Protein AF-A0A7W1I246-F1 (afdb_monomer_lite)

Radius of gyration: 23.59 Å; chains: 1; bounding box: 54×62×62 Å

Sequence (370 aa):
MVATDRELGAVREARFYAFRPAKPLACRLEEVHYVAPGDDARKDEVYAALLGRLSREMGKPQSSDPERPHGRGSGWAQVRGWNRGTSFLWLYRTTEAVEVFARHFLLEYGGGESFELPPSFLSFGHASNTWDAANLLWPYFPEASDLMLDRQAIPDQDAVLRAAITLFQSARRFSTMEMRGAVAIGLQVLLAKLWIEGETAPLLRPEYAALRRFDVKCESDGHGGGWECGTGLLDRFLGEYPHSRWSHRRYLESLGQECEGVGYTEVIEKGIPWLRRHRGSELEPFVTAAIAQAYETWWSLSLAPADEEFVTAAEHAAGAGRARELAIDWYHRLQQQYPESIEATLSGPRANQLQIGIDTAQRRYDCVIP

pLDDT: mean 78.59, std 16.42, range [33.34, 98.5]

Foldseek 3Di:
DWDWDADPQKIKTWDFPDLDDPDPDDDTFIWIKIWR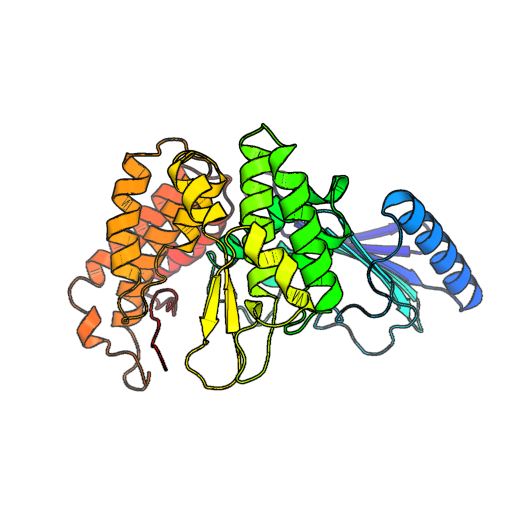FDDPVVQVVVLVVVQVVCCVVQNAFPDQDPDDLPPDDPFWDRWGWGDDQQKIWIWTDGNTTTMITIGGVVCSQVPDPPPPNPLDPLVCLLVVLLRLLLNVCCVPQVLLSVLLVDPDLAPDLLSLLVSLLVLLVCLVVDDDLSNNLSSQSSNQSSQQNRWDWDDDDPCVDPSCVSCVVRQKDWDDPVPRTTIRIGHCSNVVSCVVCVLDPSNLSVVSNPQLPDAPQQSLVSLQVVLVVVCVVNPPDPCNLVSLLSNLLSLLLLLLLLVDDPPPPQGDNVVSVVCSLVSLVVSLVSLVVSCVVPVPDPSNSVSPVVSVCSVVPHRPNNNSSGHHDD

Secondary structure (DSSP, 8-state):
-EEEEEETTEEEEEEEEE--SSSSSS-EEEEEEEEEE--HHHHHHHHHHHHHHHHHHH-S-SBSS--PPTT--S-EEEEEEEEETTEEEEEEEESSEEEEEEEEHHHHTT--SS----S-TTHHHHHHHHHHHHHHHTTT-HHHHHHHH---SS--HHHHHHHHHHHHHHHTT--SHHHHHHHHHHHHHHHHT--EESSS-GGGSGGGTTGGGGTEEEEE-SSSSEEEEEETHHHHHHHH-TTSHHHHHHHHHHTT---SS-HHHHHHHHHHHHHHHSTT-TTHHHHHHHHHHHHHHHHHHTT--TT-TT--HHHH-TTHHHHHHHHHHHHHHHHHH-TTSHHHHHHHHHHHHHHHT------TT-----

Structure (mmCIF, N/CA/C/O backbone):
data_AF-A0A7W1I246-F1
#
_entry.id   AF-A0A7W1I246-F1
#
loop_
_atom_site.group_PDB
_atom_site.id
_atom_site.type_symbol
_atom_site.label_atom_id
_atom_site.label_alt_id
_atom_site.label_comp_id
_atom_site.label_asym_id
_atom_site.label_entity_id
_atom_site.label_seq_id
_atom_site.pdbx_PDB_ins_code
_atom_site.Cartn_x
_atom_site.Cartn_y
_atom_site.Cartn_z
_atom_site.occupancy
_atom_site.B_iso_or_equiv
_atom_site.auth_seq_id
_atom_site.auth_comp_id
_atom_site.auth_asym_id
_atom_site.auth_atom_id
_atom_site.pdbx_PDB_model_num
ATOM 1 N N . MET A 1 1 ? -11.452 22.467 -2.377 1.00 45.56 1 MET A N 1
ATOM 2 C CA . MET A 1 1 ? -11.586 23.843 -2.913 1.00 45.56 1 MET A CA 1
ATOM 3 C C . MET A 1 1 ? -11.305 23.779 -4.402 1.00 45.56 1 MET A C 1
ATOM 5 O O . MET A 1 1 ? -10.264 23.251 -4.764 1.00 45.56 1 MET A O 1
ATOM 9 N N . VAL A 1 2 ? -12.213 24.255 -5.252 1.00 48.12 2 VAL A N 1
ATOM 10 C CA . VAL A 1 2 ? -11.981 24.340 -6.702 1.00 48.12 2 VAL A CA 1
ATOM 11 C C . VAL A 1 2 ? -11.649 25.791 -7.021 1.00 48.12 2 VAL A C 1
ATOM 13 O O . VAL A 1 2 ? -12.457 26.671 -6.735 1.00 48.12 2 VAL A O 1
ATOM 16 N N . ALA A 1 3 ? -10.456 26.054 -7.549 1.00 45.75 3 ALA A N 1
ATOM 17 C CA . ALA A 1 3 ? -10.127 27.352 -8.122 1.00 45.75 3 ALA A CA 1
ATOM 18 C C . ALA A 1 3 ? -10.174 27.218 -9.640 1.00 45.75 3 ALA A C 1
ATOM 20 O O . ALA A 1 3 ? -9.585 26.301 -10.206 1.00 45.75 3 ALA A O 1
ATOM 21 N N . THR A 1 4 ? -10.894 28.120 -10.293 1.00 45.69 4 THR A N 1
ATOM 22 C CA . THR A 1 4 ? -10.902 28.211 -11.751 1.00 45.69 4 THR A CA 1
ATOM 23 C C . THR A 1 4 ? -10.259 29.525 -12.144 1.00 45.69 4 THR A C 1
ATOM 25 O O . THR A 1 4 ? -10.688 30.577 -11.671 1.00 45.69 4 THR A O 1
ATOM 28 N N . ASP A 1 5 ? -9.243 29.471 -12.995 1.00 51.78 5 ASP A N 1
ATOM 29 C CA . ASP A 1 5 ? -8.682 30.650 -13.643 1.00 51.78 5 ASP A CA 1
ATOM 30 C C . ASP A 1 5 ? -8.784 30.509 -15.171 1.00 51.78 5 ASP A C 1
ATOM 32 O O . ASP A 1 5 ? -9.020 29.426 -15.718 1.00 51.78 5 ASP A O 1
ATOM 36 N N . ARG A 1 6 ? -8.749 31.648 -15.866 1.00 49.78 6 ARG A N 1
ATOM 37 C CA . ARG A 1 6 ? -8.777 31.704 -17.328 1.00 49.78 6 ARG A CA 1
ATOM 38 C C . ARG A 1 6 ? -7.585 32.514 -17.788 1.00 49.78 6 ARG A C 1
ATOM 40 O O . ARG A 1 6 ? -7.522 33.713 -17.528 1.00 49.78 6 ARG A O 1
ATOM 47 N N . GLU A 1 7 ? -6.680 31.870 -18.505 1.00 48.44 7 GLU A N 1
ATOM 48 C CA . GLU A 1 7 ? -5.491 32.506 -19.057 1.00 48.44 7 GLU A CA 1
ATOM 49 C C . GLU A 1 7 ? -5.387 32.151 -20.545 1.00 48.44 7 GLU A C 1
ATOM 51 O O . GLU A 1 7 ? -5.531 30.993 -20.936 1.00 48.44 7 GLU A O 1
ATOM 56 N N . LEU A 1 8 ? -5.204 33.165 -21.400 1.00 53.91 8 LEU A N 1
ATOM 57 C CA . LEU A 1 8 ? -4.990 33.008 -22.850 1.00 53.91 8 LEU A CA 1
ATOM 58 C C . LEU A 1 8 ? -6.064 32.179 -23.597 1.00 53.91 8 LEU A C 1
ATOM 60 O O . LEU A 1 8 ? -5.792 31.555 -24.623 1.00 53.91 8 LEU A O 1
ATOM 64 N N . GLY A 1 9 ? -7.310 32.200 -23.113 1.00 63.19 9 GLY A N 1
ATOM 65 C CA . GLY A 1 9 ? -8.433 31.478 -23.722 1.00 63.19 9 GLY A CA 1
ATOM 66 C C . GLY A 1 9 ? -8.534 30.001 -23.329 1.00 63.19 9 GLY A C 1
ATOM 67 O O . GLY A 1 9 ? -9.455 29.338 -23.794 1.00 63.19 9 GLY A O 1
ATOM 68 N N . ALA A 1 10 ? -7.650 29.505 -22.461 1.00 65.81 10 ALA A N 1
ATOM 69 C CA . ALA A 1 10 ? -7.810 28.224 -21.786 1.00 65.81 10 ALA A CA 1
ATOM 70 C C . ALA A 1 10 ? -8.502 28.418 -20.426 1.00 65.81 10 ALA A C 1
ATOM 72 O O . ALA A 1 10 ? -8.300 29.425 -19.744 1.00 65.81 10 ALA A O 1
ATOM 73 N N . VAL A 1 11 ? -9.331 27.452 -20.035 1.00 74.81 11 VAL A N 1
ATOM 74 C CA . VAL A 1 11 ? -9.903 27.336 -18.692 1.00 74.81 11 VAL A CA 1
ATOM 75 C C . VAL A 1 11 ? -9.034 26.368 -17.908 1.00 74.81 11 VAL A C 1
ATOM 77 O O . VAL A 1 11 ? -8.884 25.218 -18.306 1.00 74.81 11 VAL A O 1
ATOM 80 N N . ARG A 1 12 ? -8.472 26.811 -16.790 1.00 71.94 12 ARG A N 1
ATOM 81 C CA . ARG A 1 12 ? -7.811 25.930 -15.834 1.00 71.94 12 ARG A CA 1
ATOM 82 C C . ARG A 1 12 ? -8.727 25.742 -14.640 1.00 71.94 12 ARG A C 1
ATOM 84 O O . ARG A 1 12 ? -9.024 26.690 -13.920 1.00 71.94 12 ARG A O 1
ATOM 91 N N . GLU A 1 13 ? -9.133 24.511 -14.399 1.00 68.06 13 GLU A N 1
ATOM 92 C CA . GLU A 1 13 ? -9.768 24.072 -13.169 1.00 68.06 13 GLU A CA 1
ATOM 93 C C . GLU A 1 13 ? -8.718 23.366 -12.307 1.00 68.06 13 GLU A C 1
ATOM 95 O O . GLU A 1 13 ? -8.259 22.272 -12.616 1.00 68.06 13 GLU A O 1
ATOM 100 N N . ALA A 1 14 ? -8.312 23.995 -11.210 1.00 57.50 14 ALA A N 1
ATOM 101 C CA . ALA A 1 14 ? -7.464 23.373 -10.208 1.00 57.50 14 ALA A CA 1
ATOM 102 C C . ALA A 1 14 ? -8.328 22.978 -9.007 1.00 57.50 14 ALA A C 1
ATOM 104 O O . ALA A 1 14 ? -8.848 23.826 -8.275 1.00 57.50 14 ALA A O 1
ATOM 105 N N . ARG A 1 15 ? -8.491 21.675 -8.790 1.00 59.78 15 ARG A N 1
ATOM 106 C CA . ARG A 1 15 ? -9.100 21.134 -7.580 1.00 59.78 15 ARG A CA 1
ATOM 107 C C . ARG A 1 15 ? -8.003 20.866 -6.569 1.00 59.78 15 ARG A C 1
ATOM 109 O O . ARG A 1 15 ? -7.128 20.024 -6.749 1.00 59.78 15 ARG A O 1
ATOM 116 N N . PHE A 1 16 ? -8.081 21.607 -5.477 1.00 54.44 16 PHE A N 1
ATOM 117 C CA . PHE A 1 16 ? -7.219 21.440 -4.326 1.00 54.44 16 PHE A CA 1
ATOM 118 C C . PHE A 1 16 ? -7.964 20.614 -3.293 1.00 54.44 16 PHE A C 1
ATOM 120 O O . PHE A 1 16 ? -8.969 21.059 -2.714 1.00 54.44 16 PHE A O 1
ATOM 127 N N . TYR A 1 17 ? -7.440 19.425 -3.036 1.00 55.53 17 TYR A N 1
ATOM 128 C CA . TYR A 1 17 ? -7.848 18.619 -1.901 1.00 55.53 17 TYR A CA 1
ATOM 129 C C . TYR A 1 17 ? -6.992 19.070 -0.722 1.00 55.53 17 TYR A C 1
ATOM 131 O O . TYR A 1 17 ? -5.838 18.678 -0.566 1.00 55.53 17 TYR A O 1
ATOM 139 N N . ALA A 1 18 ? -7.536 20.002 0.060 1.00 42.34 18 ALA A N 1
ATOM 140 C CA . ALA A 1 18 ? -6.894 20.481 1.271 1.00 42.34 18 ALA A CA 1
ATOM 141 C C . ALA A 1 18 ? -7.229 19.521 2.414 1.00 42.34 18 ALA A C 1
ATOM 143 O O . ALA A 1 18 ? -8.318 19.582 2.984 1.00 42.34 18 ALA A O 1
ATOM 144 N N . PHE A 1 19 ? -6.287 18.657 2.782 1.00 44.97 19 PHE A N 1
ATOM 145 C CA . PHE A 1 19 ? -6.359 17.935 4.048 1.00 44.97 19 PHE A CA 1
ATOM 146 C C . PHE A 1 19 ? -5.860 18.862 5.177 1.00 44.97 19 PHE A C 1
ATOM 148 O O . PHE A 1 19 ? -4.700 18.804 5.565 1.00 44.97 19 PHE A O 1
ATOM 155 N N . ARG A 1 20 ? -6.756 19.757 5.642 1.00 38.31 20 ARG A N 1
ATOM 156 C CA . ARG A 1 20 ? -6.892 20.392 6.985 1.00 38.31 20 ARG A CA 1
ATOM 157 C C . ARG A 1 20 ? -7.176 21.912 6.991 1.00 38.31 20 ARG A C 1
ATOM 159 O O . ARG A 1 20 ? -6.518 22.653 6.266 1.00 38.31 20 ARG A O 1
ATOM 166 N N . PRO A 1 21 ? -8.053 22.406 7.901 1.00 37.44 21 PRO A N 1
ATOM 167 C CA . PRO A 1 21 ? -8.421 23.828 8.031 1.00 37.44 21 PRO A CA 1
ATOM 168 C C . PRO A 1 21 ? -7.431 24.701 8.829 1.00 37.44 21 PRO A C 1
ATOM 170 O O . PRO A 1 21 ? -7.605 25.914 8.875 1.00 37.44 21 PRO A O 1
ATOM 173 N N . ALA A 1 22 ? -6.427 24.116 9.497 1.00 37.38 22 ALA A N 1
ATOM 174 C CA . ALA A 1 22 ? -5.640 24.819 10.522 1.00 37.38 22 ALA A CA 1
ATOM 175 C C . ALA A 1 22 ? -4.253 25.331 10.072 1.00 37.38 22 ALA A C 1
ATOM 177 O O . ALA A 1 22 ? -3.606 26.046 10.834 1.00 37.38 22 ALA A O 1
ATOM 178 N N . LYS A 1 23 ? -3.781 25.002 8.860 1.00 36.03 23 LYS A N 1
ATOM 179 C CA . LYS A 1 23 ? -2.561 25.581 8.260 1.00 36.03 23 LYS A CA 1
ATOM 180 C C . LYS A 1 23 ? -2.680 25.611 6.728 1.00 36.03 23 LYS A C 1
ATOM 182 O O . LYS A 1 23 ? -3.071 24.601 6.146 1.00 36.03 23 LYS A O 1
ATOM 187 N N . PRO A 1 24 ? -2.321 26.713 6.049 1.00 40.28 24 PRO A N 1
ATOM 188 C CA . PRO A 1 24 ? -2.317 26.760 4.596 1.00 40.28 24 PRO A CA 1
ATOM 189 C C . PRO A 1 24 ? -1.012 26.148 4.048 1.00 40.28 24 PRO A C 1
ATOM 191 O O . PRO A 1 24 ? 0.061 26.444 4.559 1.00 40.28 24 PRO A O 1
ATOM 194 N N . LEU A 1 25 ? -1.126 25.346 2.977 1.00 33.34 25 LEU A N 1
ATOM 195 C CA . LEU A 1 25 ? -0.093 24.979 1.976 1.00 33.34 25 LEU A CA 1
ATOM 196 C C . LEU A 1 25 ? 0.689 23.643 2.023 1.00 33.34 25 LEU A C 1
ATOM 198 O O . LEU A 1 25 ? 1.263 23.328 0.986 1.00 33.34 25 LEU A O 1
ATOM 202 N N . ALA A 1 26 ? 0.717 22.819 3.074 1.00 35.97 26 ALA A N 1
ATOM 203 C CA . ALA A 1 26 ? 1.738 21.744 3.124 1.00 35.97 26 ALA A CA 1
ATOM 204 C C . ALA A 1 26 ? 1.380 20.372 2.495 1.00 35.97 26 ALA A C 1
ATOM 206 O O . ALA A 1 26 ? 2.282 19.597 2.199 1.00 35.97 26 ALA A O 1
ATOM 207 N N . CYS A 1 27 ? 0.111 20.054 2.233 1.00 40.94 27 CYS A N 1
ATOM 208 C CA . CYS A 1 27 ? -0.276 18.844 1.487 1.00 40.94 27 CYS A CA 1
ATOM 209 C C . CYS A 1 27 ? -1.321 19.223 0.443 1.00 40.94 27 CYS A C 1
ATOM 211 O O . CYS A 1 27 ? -2.527 19.125 0.667 1.00 40.94 27 CYS A O 1
ATOM 213 N N . ARG A 1 28 ? -0.843 19.748 -0.686 1.00 49.25 28 ARG A N 1
ATOM 214 C CA . ARG A 1 28 ? -1.671 20.009 -1.859 1.00 49.25 28 ARG A CA 1
ATOM 215 C C . ARG A 1 28 ? -1.650 18.767 -2.729 1.00 49.25 28 ARG A C 1
ATOM 217 O O . ARG A 1 28 ? -0.716 18.553 -3.492 1.00 49.25 28 ARG A O 1
ATOM 224 N N . LEU A 1 29 ? -2.679 17.943 -2.601 1.00 51.66 29 LEU A N 1
ATOM 225 C CA . LEU A 1 29 ? -3.008 17.042 -3.688 1.00 51.66 29 LEU A CA 1
ATOM 226 C C . LEU A 1 29 ? -3.768 17.889 -4.712 1.00 51.66 29 LEU A C 1
ATOM 228 O O . LEU A 1 29 ? -4.879 18.359 -4.446 1.00 51.66 29 LEU A O 1
ATOM 232 N N . GLU A 1 30 ? -3.104 18.174 -5.827 1.00 58.66 30 GLU A N 1
ATOM 233 C CA . GLU A 1 30 ? -3.653 18.978 -6.913 1.00 58.66 30 GLU A CA 1
ATOM 234 C C . GLU A 1 30 ? -4.174 18.033 -7.995 1.00 58.66 30 GLU A C 1
ATOM 236 O O . GLU A 1 30 ? -3.441 17.208 -8.542 1.00 58.66 30 GLU A O 1
ATOM 241 N N . GLU A 1 31 ? -5.465 18.140 -8.281 1.00 65.56 31 GLU A N 1
ATOM 242 C CA . GLU A 1 31 ? -5.987 17.772 -9.586 1.00 65.56 31 GLU A CA 1
ATOM 243 C C . GLU A 1 31 ? -6.026 19.058 -10.400 1.00 65.56 31 GLU A C 1
ATOM 245 O O . GLU A 1 31 ? -6.729 20.002 -10.044 1.00 65.56 31 GLU A O 1
ATOM 250 N N . VAL A 1 32 ? -5.235 19.125 -11.463 1.00 70.06 32 VAL A N 1
ATOM 251 C CA . VAL A 1 32 ? -5.208 20.288 -12.345 1.00 70.06 32 VAL A CA 1
ATOM 252 C C . VAL A 1 32 ? -5.708 19.862 -13.706 1.00 70.06 32 VAL A C 1
ATOM 254 O O . VAL A 1 32 ? -5.137 18.988 -14.353 1.00 70.06 32 VAL A O 1
ATOM 257 N N . HIS A 1 33 ? -6.784 20.494 -14.138 1.00 76.00 33 HIS A N 1
ATOM 258 C CA . HIS A 1 33 ? -7.414 20.274 -15.419 1.00 76.00 33 HIS A CA 1
ATOM 259 C C . HIS A 1 33 ? -7.326 21.556 -16.237 1.00 76.00 33 HIS A C 1
ATOM 261 O O . HIS A 1 33 ? -7.862 22.586 -15.851 1.00 76.00 33 HIS A O 1
ATOM 267 N N . TYR A 1 34 ? -6.620 21.514 -17.356 1.00 77.75 34 TYR A N 1
ATOM 268 C CA . TYR A 1 34 ? -6.604 22.589 -18.339 1.00 77.75 34 TYR A CA 1
ATOM 269 C C . TYR A 1 34 ? -7.473 22.190 -19.518 1.00 77.75 34 TYR A C 1
ATOM 271 O O . TYR A 1 34 ? -7.338 21.078 -20.014 1.00 77.75 34 TYR A O 1
ATOM 279 N N . VAL A 1 35 ? -8.304 23.112 -19.988 1.00 79.12 35 VAL A N 1
ATOM 280 C CA . VAL A 1 35 ? -9.186 22.966 -21.144 1.00 79.12 35 VAL A CA 1
ATOM 281 C C . VAL A 1 35 ? -8.924 24.129 -22.090 1.00 79.12 35 VAL A C 1
ATOM 283 O O . VAL A 1 35 ? -9.206 25.280 -21.764 1.00 79.12 35 VAL A O 1
ATOM 286 N N . ALA A 1 36 ? -8.390 23.843 -23.269 1.00 81.44 36 ALA A N 1
ATOM 287 C CA . ALA A 1 36 ? -8.189 24.813 -24.337 1.00 81.44 36 ALA A CA 1
ATOM 288 C C . ALA A 1 36 ? -9.233 24.576 -25.443 1.00 81.44 36 ALA A C 1
ATOM 290 O O . ALA A 1 36 ? -9.020 23.711 -26.300 1.00 81.44 36 ALA A O 1
ATOM 291 N N . PRO A 1 37 ? -10.372 25.295 -25.432 1.00 79.94 37 PRO A N 1
ATOM 292 C CA . PRO A 1 37 ? -11.359 25.206 -26.502 1.00 79.94 37 PRO A CA 1
ATOM 293 C C . PRO A 1 37 ? -10.826 25.837 -27.796 1.00 79.94 37 PRO A C 1
ATOM 295 O O . PRO A 1 37 ? -10.016 26.769 -27.773 1.00 79.94 37 PRO A O 1
ATOM 298 N N . GLY A 1 38 ? -11.311 25.363 -28.941 1.00 81.19 38 GLY A N 1
ATOM 299 C CA . GLY A 1 38 ? -10.938 25.913 -30.242 1.00 81.19 38 GLY A CA 1
ATOM 300 C C . GLY A 1 38 ? -11.524 25.133 -31.413 1.00 81.19 38 GLY A C 1
ATOM 301 O O . GLY A 1 38 ? -12.076 24.047 -31.234 1.00 81.19 38 GLY A O 1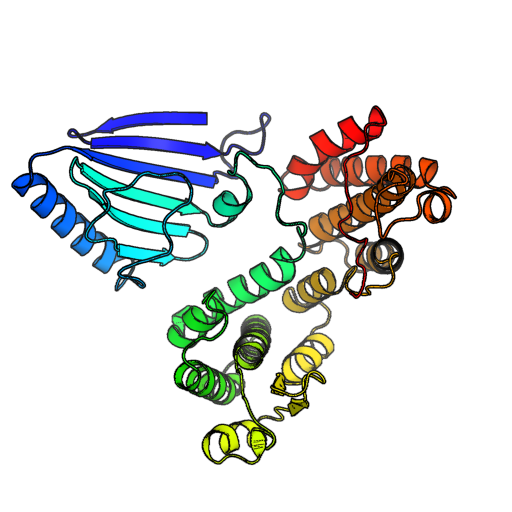
ATOM 302 N N . ASP A 1 39 ? -11.385 25.687 -32.617 1.00 87.38 39 ASP A N 1
ATOM 303 C CA . ASP A 1 39 ? -11.625 24.930 -33.847 1.00 87.38 39 ASP A CA 1
ATOM 304 C C . ASP A 1 39 ? -10.589 23.803 -34.021 1.00 87.38 39 ASP A C 1
ATOM 306 O O . ASP A 1 39 ? -9.615 23.696 -33.269 1.00 87.38 39 ASP A O 1
ATOM 310 N N . ASP A 1 40 ? -10.810 22.915 -34.990 1.00 84.25 40 ASP A N 1
ATOM 311 C CA . ASP A 1 40 ? -9.947 21.745 -35.176 1.00 84.25 40 ASP A CA 1
ATOM 312 C C . ASP A 1 40 ? -8.489 22.104 -35.479 1.00 84.25 40 ASP A C 1
ATOM 314 O O . ASP A 1 40 ? -7.595 21.480 -34.909 1.00 84.25 40 ASP A O 1
ATOM 318 N N . ALA A 1 41 ? -8.237 23.139 -36.285 1.00 84.50 41 ALA A N 1
ATOM 319 C CA . ALA A 1 41 ? -6.881 23.554 -36.639 1.00 84.50 41 ALA A CA 1
ATOM 320 C C . ALA A 1 41 ? -6.106 24.059 -35.413 1.00 84.50 41 ALA A C 1
ATOM 322 O O . ALA A 1 41 ? -4.972 23.642 -35.169 1.00 84.50 41 ALA A O 1
ATOM 323 N N . ARG A 1 42 ? -6.740 24.907 -34.594 1.00 82.56 42 ARG A N 1
ATOM 324 C CA . ARG A 1 42 ? -6.143 25.413 -33.356 1.00 82.56 42 ARG A CA 1
ATOM 325 C C . ARG A 1 42 ? -5.948 24.303 -32.325 1.00 82.56 42 ARG A C 1
ATOM 327 O O . ARG A 1 42 ? -4.935 24.297 -31.629 1.00 82.56 42 ARG A O 1
ATOM 334 N N . LYS A 1 43 ? -6.892 23.363 -32.207 1.00 88.06 43 LYS A N 1
ATOM 335 C CA . LYS A 1 43 ? -6.748 22.210 -31.302 1.00 88.06 43 LYS A CA 1
ATOM 336 C C . LYS A 1 43 ? -5.569 21.330 -31.710 1.00 88.06 43 LYS A C 1
ATOM 338 O O . LYS A 1 43 ? -4.796 20.937 -30.844 1.00 88.06 43 LYS A O 1
ATOM 343 N N . ASP A 1 44 ? -5.386 21.063 -32.998 1.00 86.00 44 ASP A N 1
ATOM 344 C CA . ASP A 1 44 ? -4.269 20.244 -33.478 1.00 86.00 44 ASP A CA 1
ATOM 345 C C . ASP A 1 44 ? -2.917 20.916 -33.199 1.00 86.00 44 ASP A C 1
ATOM 347 O O . ASP A 1 44 ? -1.986 20.262 -32.721 1.00 86.00 44 ASP A O 1
ATOM 351 N N . GLU A 1 45 ? -2.825 22.233 -33.407 1.00 86.00 45 GLU A N 1
ATOM 352 C CA . GLU A 1 45 ? -1.637 23.027 -33.078 1.00 86.00 45 GLU A CA 1
ATOM 353 C C . GLU A 1 45 ? -1.318 22.982 -31.574 1.00 86.00 45 GLU A C 1
ATOM 355 O O . GLU A 1 45 ? -0.196 22.649 -31.180 1.00 86.00 45 GLU A O 1
ATOM 360 N N . VAL A 1 46 ? -2.310 23.269 -30.722 1.00 83.12 46 VAL A N 1
ATOM 361 C CA . VAL A 1 46 ? -2.150 23.271 -29.258 1.00 83.12 46 VAL A CA 1
ATOM 362 C C . VAL A 1 46 ? -1.779 21.881 -28.749 1.00 83.12 46 VAL A C 1
ATOM 364 O O . VAL A 1 46 ? -0.860 21.746 -27.939 1.00 83.12 46 VAL A O 1
ATOM 367 N N . TYR A 1 47 ? -2.448 20.841 -29.244 1.00 87.88 47 TYR A N 1
ATOM 368 C CA . TYR A 1 47 ? -2.160 19.462 -28.878 1.00 87.88 47 TYR A CA 1
ATOM 369 C C . TYR A 1 47 ? -0.729 19.072 -29.267 1.00 87.88 47 TYR A C 1
ATOM 371 O O . TYR A 1 47 ? 0.012 18.561 -28.428 1.00 87.88 47 TYR A O 1
ATOM 379 N N . ALA A 1 48 ? -0.297 19.360 -30.500 1.00 89.00 48 ALA A N 1
ATOM 380 C CA . ALA A 1 48 ? 1.057 19.054 -30.957 1.00 89.00 48 ALA A CA 1
ATOM 381 C C . ALA A 1 48 ? 2.127 19.814 -30.153 1.00 89.00 48 ALA A C 1
ATOM 383 O O . ALA A 1 48 ? 3.154 19.236 -29.781 1.00 89.00 48 ALA A O 1
ATOM 384 N N . ALA A 1 49 ? 1.877 21.087 -29.830 1.00 86.81 49 ALA A N 1
ATOM 385 C CA . ALA A 1 49 ? 2.775 21.900 -29.017 1.00 86.81 49 ALA A CA 1
ATOM 386 C C . ALA A 1 49 ? 2.909 21.357 -27.583 1.00 86.81 49 ALA A C 1
ATOM 388 O O . ALA A 1 49 ? 4.031 21.201 -27.085 1.00 86.81 49 ALA A O 1
ATOM 38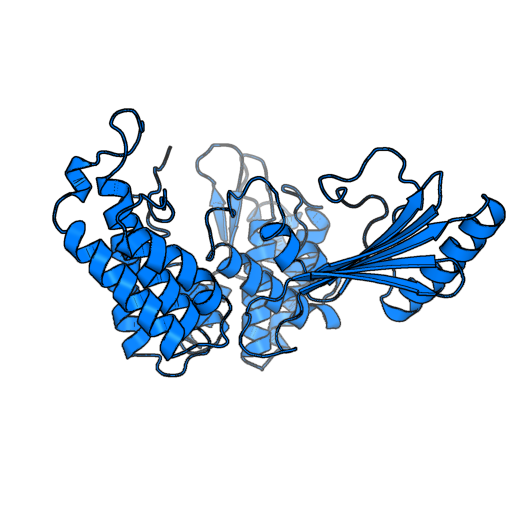9 N N . LEU A 1 50 ? 1.786 21.024 -26.934 1.00 87.06 50 LEU A N 1
ATOM 390 C CA . LEU A 1 50 ? 1.766 20.435 -25.593 1.00 87.06 50 LEU A CA 1
ATOM 391 C C . LEU A 1 50 ? 2.415 19.054 -25.579 1.00 87.06 50 LEU A C 1
ATOM 393 O O . LEU A 1 50 ? 3.266 18.799 -24.731 1.00 87.06 50 LEU A O 1
ATOM 397 N N . LEU A 1 51 ? 2.095 18.197 -26.551 1.00 88.88 51 LEU A N 1
ATOM 398 C CA . LEU A 1 51 ? 2.710 16.881 -26.700 1.00 88.88 51 LEU A CA 1
ATOM 399 C C . LEU A 1 51 ? 4.230 16.996 -26.840 1.00 88.88 51 LEU A C 1
ATOM 401 O O . LEU A 1 51 ? 4.965 16.296 -26.144 1.00 88.88 51 LEU A O 1
ATOM 405 N N . GLY A 1 52 ? 4.713 17.894 -27.702 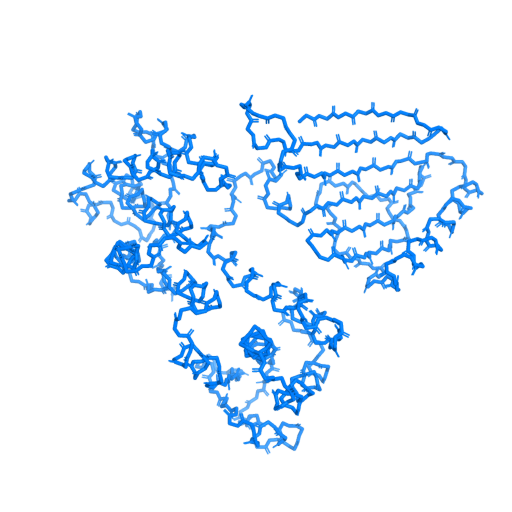1.00 85.94 52 GLY A N 1
ATOM 406 C CA . GLY A 1 52 ? 6.142 18.124 -27.902 1.00 85.94 52 GLY A CA 1
ATOM 407 C C . GLY A 1 52 ? 6.837 18.655 -26.647 1.00 85.94 52 GLY A C 1
ATOM 408 O O . GLY A 1 52 ? 7.955 18.241 -26.340 1.00 85.94 52 GLY A O 1
ATOM 409 N N . ARG A 1 53 ? 6.182 19.545 -25.893 1.00 86.19 53 ARG A N 1
ATOM 410 C CA . ARG A 1 53 ? 6.720 20.076 -24.635 1.00 86.19 53 ARG A CA 1
ATOM 411 C C . ARG A 1 53 ? 6.762 19.017 -23.537 1.00 86.19 53 ARG A C 1
ATOM 413 O O . ARG A 1 53 ? 7.837 18.771 -22.997 1.00 86.19 53 ARG A O 1
ATOM 420 N N . LEU A 1 54 ? 5.635 18.367 -23.257 1.00 84.31 54 LEU A N 1
ATOM 421 C CA . LEU A 1 54 ? 5.530 17.316 -22.245 1.00 84.31 54 LEU A CA 1
ATOM 422 C C . LEU A 1 54 ? 6.473 16.155 -22.560 1.00 84.31 54 LEU A C 1
ATOM 424 O O . LEU A 1 54 ? 7.145 15.660 -21.664 1.00 84.31 54 LEU A O 1
ATOM 428 N N . SER A 1 55 ? 6.626 15.791 -23.838 1.00 85.94 55 SER A N 1
ATOM 429 C CA . SER A 1 55 ? 7.558 14.727 -24.224 1.00 85.94 55 SER A CA 1
ATOM 430 C C . SER A 1 55 ? 9.029 15.093 -24.000 1.00 85.94 55 SER A C 1
ATOM 432 O O . SER A 1 55 ? 9.840 14.224 -23.687 1.00 85.94 55 SER A O 1
ATOM 434 N N . ARG A 1 56 ? 9.400 16.375 -24.144 1.00 82.94 56 ARG A N 1
ATOM 435 C CA . ARG A 1 56 ? 10.753 16.852 -23.805 1.00 82.94 56 ARG A CA 1
ATOM 436 C C . ARG A 1 56 ? 10.988 16.887 -22.299 1.00 82.94 56 ARG A C 1
ATOM 438 O O . ARG A 1 56 ? 12.083 16.562 -21.858 1.00 82.94 56 ARG A O 1
ATOM 445 N N . GLU A 1 57 ? 9.988 17.308 -21.529 1.00 76.75 57 GLU A N 1
ATOM 446 C CA . GLU A 1 57 ? 10.110 17.480 -20.076 1.00 76.75 57 GLU A CA 1
ATOM 447 C C . GLU A 1 57 ? 9.993 16.157 -19.307 1.00 76.75 57 GLU A C 1
ATOM 449 O O . GLU A 1 57 ? 10.629 15.991 -18.267 1.00 76.75 57 GLU A O 1
ATOM 454 N N . MET A 1 58 ? 9.181 15.223 -19.803 1.00 77.88 58 MET A N 1
ATOM 455 C CA . MET A 1 58 ? 8.793 14.008 -19.081 1.00 77.88 58 MET A CA 1
ATOM 456 C C . MET A 1 58 ? 9.130 12.712 -19.827 1.00 77.88 58 MET A C 1
ATOM 458 O O . MET A 1 58 ? 8.864 11.629 -19.318 1.00 77.88 58 MET A O 1
ATOM 462 N N . GLY A 1 59 ? 9.738 12.803 -21.011 1.00 83.31 59 GLY A N 1
ATOM 463 C CA . GLY A 1 59 ? 10.067 11.645 -21.840 1.00 83.31 59 GLY A CA 1
ATOM 464 C C . GLY A 1 59 ? 8.907 11.179 -22.721 1.00 83.31 59 GLY A C 1
ATOM 465 O O . GLY A 1 59 ? 7.873 11.837 -22.847 1.00 83.31 59 GLY A O 1
ATOM 466 N N . LYS A 1 60 ? 9.088 10.037 -23.392 1.00 83.12 60 LYS A N 1
ATOM 467 C CA . LYS A 1 60 ? 8.056 9.486 -24.282 1.00 83.12 60 LYS A CA 1
ATOM 468 C C . LYS A 1 60 ? 6.797 9.124 -23.472 1.00 83.12 60 LYS A C 1
ATOM 470 O O . LYS A 1 60 ? 6.945 8.572 -22.385 1.00 83.12 60 LYS A O 1
ATOM 475 N N . PRO A 1 61 ? 5.585 9.405 -23.984 1.00 82.31 61 PRO A N 1
ATOM 476 C CA . PRO A 1 61 ? 4.353 8.986 -23.322 1.00 82.31 61 PRO A CA 1
ATOM 477 C C . PRO A 1 61 ? 4.322 7.459 -23.176 1.00 82.31 61 PRO A C 1
ATOM 479 O O . PRO A 1 61 ? 4.666 6.743 -24.116 1.00 82.31 61 PRO A O 1
ATOM 482 N N . GLN A 1 62 ? 3.920 6.985 -21.997 1.00 69.56 62 GLN A N 1
ATOM 483 C CA . GLN A 1 62 ? 3.940 5.567 -21.613 1.00 69.56 62 GLN A CA 1
ATOM 484 C C . GLN A 1 62 ? 2.723 4.797 -22.136 1.00 69.56 62 GLN A C 1
ATOM 486 O O . GLN A 1 62 ? 2.797 3.588 -22.317 1.00 69.56 62 GLN A O 1
ATOM 491 N N . SER A 1 63 ? 1.611 5.484 -22.415 1.00 64.44 63 SER A N 1
ATOM 492 C CA . SER A 1 63 ? 0.417 4.856 -22.984 1.00 64.44 63 SER A CA 1
ATOM 493 C C . SER A 1 63 ? -0.250 5.740 -24.035 1.00 64.44 63 SER A C 1
ATOM 495 O O . SER A 1 63 ? -0.391 6.957 -23.858 1.00 64.44 63 SER A O 1
ATOM 497 N N . SER A 1 64 ? -0.661 5.111 -25.140 1.00 54.22 64 SER A N 1
ATOM 498 C CA . SER A 1 64 ? -1.514 5.703 -26.176 1.00 54.22 64 SER A CA 1
ATOM 499 C C . SER A 1 64 ? -3.011 5.509 -25.917 1.00 54.22 64 SER A C 1
ATOM 501 O O . SER A 1 64 ? -3.809 6.098 -26.645 1.00 54.22 64 SER A O 1
ATOM 503 N N . ASP A 1 65 ? -3.374 4.698 -24.917 1.00 55.19 65 ASP A N 1
ATOM 504 C CA . ASP A 1 65 ? -4.755 4.428 -24.496 1.00 55.19 65 ASP A CA 1
ATOM 505 C C . ASP A 1 65 ? -4.800 4.021 -23.003 1.00 55.19 65 ASP A C 1
ATOM 507 O O . ASP A 1 65 ? -5.013 2.856 -22.670 1.00 55.19 65 ASP A O 1
ATOM 511 N N . PRO A 1 66 ? -4.459 4.931 -22.070 1.00 53.84 66 PRO A N 1
ATOM 512 C CA . PRO A 1 66 ? -4.526 4.622 -20.647 1.00 53.84 66 PRO A CA 1
ATOM 513 C C . PRO A 1 66 ? -5.986 4.430 -20.228 1.00 53.84 66 PRO A C 1
ATOM 515 O O . PRO A 1 66 ? -6.869 5.121 -20.742 1.00 53.84 66 PRO A O 1
ATOM 518 N N . GLU A 1 67 ? -6.227 3.527 -19.272 1.00 55.00 67 GLU A N 1
ATOM 519 C CA . GLU A 1 67 ? -7.537 3.368 -18.637 1.00 55.00 67 GLU A CA 1
ATOM 520 C C . GLU A 1 67 ? -8.116 4.745 -18.291 1.00 55.00 67 GLU A C 1
ATOM 522 O O . GLU A 1 67 ? -7.464 5.600 -17.682 1.00 55.00 67 GLU A O 1
ATOM 527 N N . ARG A 1 68 ? -9.324 4.999 -18.799 1.00 60.06 68 ARG A N 1
ATOM 528 C CA . ARG A 1 68 ? -9.940 6.325 -18.775 1.00 60.06 68 ARG A CA 1
ATOM 529 C C . ARG A 1 68 ? -10.183 6.742 -17.323 1.00 60.06 68 ARG A C 1
ATOM 531 O O . ARG A 1 68 ? -10.722 5.934 -16.569 1.00 60.06 68 ARG A O 1
ATOM 538 N N . PRO A 1 69 ? -9.892 7.997 -16.934 1.00 56.47 69 PRO A N 1
ATOM 539 C CA . PRO A 1 69 ? -10.295 8.495 -15.626 1.00 56.47 69 PRO A CA 1
ATOM 540 C C . PRO A 1 69 ? -11.806 8.292 -15.439 1.00 56.47 69 PRO A C 1
ATOM 542 O O . PRO A 1 69 ? -12.603 8.792 -16.239 1.00 56.47 69 PRO A O 1
ATOM 545 N N . HIS A 1 70 ? -12.202 7.534 -14.413 1.00 51.00 70 HIS A N 1
ATOM 546 C CA . HIS A 1 70 ? -13.609 7.241 -14.138 1.00 51.00 70 HIS A CA 1
ATOM 547 C C . HIS A 1 70 ? -14.431 8.540 -14.018 1.00 51.00 70 HIS A C 1
ATOM 549 O O . HIS A 1 70 ? -14.025 9.485 -13.341 1.00 51.00 70 HIS A O 1
ATOM 555 N N . GLY A 1 71 ? -15.592 8.586 -14.683 1.00 53.84 71 GLY A N 1
ATOM 556 C CA . GLY A 1 71 ? -16.572 9.672 -14.539 1.00 53.84 71 GLY A CA 1
ATOM 557 C C . GLY A 1 71 ? -16.492 10.829 -15.545 1.00 53.84 71 GLY A C 1
ATOM 558 O O . GLY A 1 71 ? -17.229 11.799 -15.382 1.00 53.84 71 GLY A O 1
ATOM 559 N N . ARG A 1 72 ? -15.658 10.767 -16.596 1.00 57.62 72 ARG A N 1
ATOM 560 C CA . ARG A 1 72 ? -15.661 11.773 -17.683 1.00 57.62 72 ARG A CA 1
ATOM 561 C C . ARG A 1 72 ? -16.069 11.153 -19.030 1.00 57.62 72 ARG A C 1
ATOM 563 O O . ARG A 1 72 ? -15.637 10.058 -19.373 1.00 57.62 72 ARG A O 1
ATOM 570 N N . GLY A 1 73 ? -16.979 11.834 -19.735 1.00 52.97 73 GLY A N 1
ATOM 571 C CA . GLY A 1 73 ? -17.810 11.286 -20.820 1.00 52.97 73 GLY A CA 1
ATOM 572 C C . GLY A 1 73 ? -17.092 10.860 -22.112 1.00 52.97 73 GLY A C 1
ATOM 573 O O . GLY A 1 73 ? -15.905 11.100 -22.316 1.00 52.97 73 GLY A O 1
ATOM 574 N N . SER A 1 74 ? -17.853 10.221 -23.007 1.00 51.06 74 SER A N 1
ATOM 575 C CA . SER A 1 74 ? -17.432 9.781 -24.345 1.00 51.06 74 SER A CA 1
ATOM 576 C C . SER A 1 74 ? -17.023 10.957 -25.243 1.00 51.06 74 SER A C 1
ATOM 578 O O . SER A 1 74 ? -17.781 11.914 -25.360 1.00 51.06 74 SER A O 1
ATOM 580 N N . GLY A 1 75 ? -15.870 10.868 -25.918 1.00 68.12 75 GLY A N 1
ATOM 581 C CA . GLY A 1 75 ? -15.424 11.891 -26.885 1.00 68.12 75 GLY A CA 1
ATOM 582 C C . GLY A 1 75 ? -13.912 12.129 -26.969 1.00 68.12 75 GLY A C 1
ATOM 583 O O . GLY A 1 75 ? -13.483 13.088 -27.605 1.00 68.12 75 GLY A O 1
ATOM 584 N N . TRP A 1 76 ? -13.101 11.296 -26.314 1.00 73.00 76 TRP A N 1
ATOM 585 C CA . TRP A 1 76 ? -11.656 11.483 -26.208 1.00 73.00 76 TRP A CA 1
ATOM 586 C C . TRP A 1 76 ? -10.948 10.811 -27.386 1.00 73.00 76 TRP A C 1
ATOM 588 O O . TRP A 1 76 ? -11.207 9.650 -27.701 1.00 73.00 76 TRP A O 1
ATOM 598 N N . ALA A 1 77 ? -10.036 11.536 -28.019 1.00 78.06 77 ALA A N 1
ATOM 599 C CA . ALA A 1 77 ? -9.176 11.086 -29.099 1.00 78.06 77 ALA A CA 1
ATOM 600 C C . ALA A 1 77 ? -7.722 11.463 -28.790 1.00 78.06 77 ALA A C 1
ATOM 602 O O . ALA A 1 77 ? -7.446 12.416 -28.061 1.00 78.06 77 ALA A O 1
ATOM 603 N N . GLN A 1 78 ? -6.781 10.712 -29.369 1.00 81.00 78 GLN A N 1
ATOM 604 C CA . GLN A 1 78 ? -5.347 11.000 -29.256 1.00 81.00 78 GLN A CA 1
ATOM 605 C C . GLN A 1 78 ? -4.906 11.151 -27.786 1.00 81.00 78 GLN A C 1
ATOM 607 O O . GLN A 1 78 ? -4.309 12.147 -27.392 1.00 81.00 78 GLN A O 1
ATOM 612 N N . VAL A 1 79 ? -5.218 10.171 -26.939 1.00 84.44 79 VAL A N 1
ATOM 613 C CA . VAL A 1 79 ? -4.831 10.220 -25.523 1.00 84.44 79 VAL A CA 1
ATOM 614 C C . VAL A 1 79 ? -3.342 9.897 -25.382 1.00 84.44 79 VAL A C 1
ATOM 616 O O . VAL A 1 79 ? -2.822 8.993 -26.040 1.00 84.44 79 VAL A O 1
ATOM 619 N N . ARG A 1 80 ? -2.627 10.658 -24.555 1.00 86.31 80 ARG A N 1
ATOM 620 C CA . ARG A 1 80 ? -1.227 10.414 -24.192 1.00 86.31 80 ARG A CA 1
ATOM 621 C C . ARG A 1 80 ? -1.078 10.539 -22.688 1.00 86.31 80 ARG A C 1
ATOM 623 O O . ARG A 1 80 ? -1.439 11.567 -22.121 1.00 86.31 80 ARG A O 1
ATOM 630 N N . GLY A 1 81 ? -0.580 9.479 -22.066 1.00 82.88 81 GLY A N 1
ATOM 631 C CA . GLY A 1 81 ? -0.322 9.427 -20.632 1.00 82.88 81 GLY A CA 1
ATOM 632 C C . GLY A 1 81 ? 1.167 9.486 -20.318 1.00 82.88 81 GLY A C 1
ATOM 633 O O . GLY A 1 81 ? 1.985 8.901 -21.032 1.00 82.88 81 GLY A O 1
ATOM 634 N N . TRP A 1 82 ? 1.496 10.152 -19.221 1.00 84.31 82 TRP A N 1
ATOM 635 C CA . TRP A 1 82 ? 2.803 10.107 -18.590 1.00 84.31 82 TRP A CA 1
ATOM 636 C C . TRP A 1 82 ? 2.649 9.948 -17.087 1.00 84.31 82 TRP A C 1
ATOM 638 O O . TRP A 1 82 ? 1.807 10.600 -16.466 1.00 84.31 82 TRP A O 1
ATOM 648 N N . ASN A 1 83 ? 3.558 9.181 -16.505 1.00 73.56 83 ASN A N 1
ATOM 649 C CA . ASN A 1 83 ? 3.673 9.017 -15.070 1.00 73.56 83 ASN A CA 1
ATOM 650 C C . ASN A 1 83 ? 5.037 9.552 -14.646 1.00 73.56 83 ASN A C 1
ATOM 652 O O . ASN A 1 83 ? 6.067 9.202 -15.226 1.00 73.56 83 ASN A O 1
ATOM 656 N N . ARG A 1 84 ? 5.058 10.414 -13.628 1.00 61.25 84 ARG A N 1
ATOM 657 C CA . ARG A 1 84 ? 6.305 10.889 -13.026 1.00 61.25 84 ARG A CA 1
ATOM 658 C C . ARG A 1 84 ? 6.147 10.972 -11.526 1.00 61.25 84 ARG A C 1
ATOM 660 O O . ARG A 1 84 ? 5.469 11.863 -11.013 1.00 61.25 84 ARG A O 1
ATOM 667 N N . GLY A 1 85 ? 6.821 10.075 -10.815 1.00 65.19 85 GLY A N 1
ATOM 668 C CA . GLY A 1 85 ? 6.576 9.969 -9.390 1.00 65.19 85 GLY A CA 1
ATOM 669 C C . GLY A 1 85 ? 5.083 9.710 -9.157 1.00 65.19 85 GLY A C 1
ATOM 670 O O . GLY A 1 85 ? 4.409 9.048 -9.939 1.00 65.19 85 GLY A O 1
ATOM 671 N N . THR A 1 86 ? 4.549 10.288 -8.099 1.00 55.75 86 THR A N 1
ATOM 672 C CA . THR A 1 86 ? 3.176 10.092 -7.642 1.00 55.75 86 THR A CA 1
ATOM 673 C C . THR A 1 86 ? 2.117 10.810 -8.487 1.00 55.75 86 THR A C 1
ATOM 675 O O . THR A 1 86 ? 0.964 10.908 -8.073 1.00 55.75 86 THR A O 1
ATOM 678 N N . SER A 1 87 ? 2.493 11.365 -9.638 1.00 64.62 87 SER A N 1
ATOM 679 C CA . SER A 1 87 ? 1.619 12.175 -10.478 1.00 64.62 87 SER A CA 1
ATOM 680 C C . SER A 1 87 ? 1.405 11.517 -11.832 1.00 64.62 87 SER A C 1
ATOM 682 O O . SER A 1 87 ? 2.354 11.167 -12.535 1.00 64.62 87 SER A O 1
ATOM 684 N N . PHE A 1 88 ? 0.137 11.408 -12.191 1.00 76.25 88 PHE A N 1
ATOM 685 C CA . PHE A 1 88 ? -0.330 11.097 -13.524 1.00 76.25 88 PHE A CA 1
ATOM 686 C C . PHE A 1 88 ? -0.571 12.392 -14.279 1.00 76.25 88 PHE A C 1
ATOM 688 O O . PHE A 1 88 ? -1.117 13.347 -13.723 1.00 76.25 88 PHE A O 1
ATOM 695 N N . LEU A 1 89 ? -0.193 12.412 -15.549 1.00 82.56 89 LEU A N 1
ATOM 696 C CA . LEU A 1 89 ? -0.539 13.474 -16.473 1.00 82.56 89 LEU A CA 1
ATOM 697 C C . LEU A 1 89 ? -1.087 12.856 -17.754 1.00 82.56 89 LEU A C 1
ATOM 699 O O . LEU A 1 89 ? -0.443 12.021 -18.384 1.00 82.56 89 LEU A O 1
ATOM 703 N N . TRP A 1 90 ? -2.258 13.313 -18.165 1.00 85.62 90 TRP A N 1
ATOM 704 C CA . TRP A 1 90 ? -2.909 12.935 -19.404 1.00 85.62 90 TRP A CA 1
ATOM 705 C C . TRP A 1 90 ? -3.083 14.165 -20.281 1.00 85.62 90 TRP A C 1
ATOM 707 O O . TRP A 1 90 ? -3.591 15.186 -19.829 1.00 85.62 90 TRP A O 1
ATOM 717 N N . LEU A 1 91 ? -2.690 14.052 -21.544 1.00 87.81 91 LEU A N 1
ATOM 718 C CA . LEU A 1 91 ? -3.034 14.988 -22.606 1.00 87.81 91 LEU A CA 1
ATOM 719 C C . LEU A 1 91 ? -4.002 14.282 -23.549 1.00 87.81 91 LEU A C 1
ATOM 721 O O . LEU A 1 91 ? -3.708 13.188 -24.031 1.00 87.81 91 LEU A O 1
ATOM 725 N N . TYR A 1 92 ? -5.134 14.899 -23.843 1.00 87.62 92 TYR A N 1
ATOM 726 C CA . TYR A 1 92 ? -6.106 14.344 -24.777 1.00 87.62 92 TYR A CA 1
ATOM 727 C C . TYR A 1 92 ? -6.772 15.443 -25.592 1.00 87.62 92 TYR A C 1
ATOM 729 O O . TYR A 1 92 ? -6.797 16.614 -25.214 1.00 87.62 92 TYR A O 1
ATOM 737 N N . ARG A 1 93 ? -7.286 15.051 -26.753 1.00 85.50 93 ARG A N 1
ATOM 738 C CA . ARG A 1 93 ? -8.033 15.910 -27.665 1.00 85.50 93 ARG A CA 1
ATOM 739 C C . ARG A 1 93 ? -9.475 15.431 -27.685 1.00 85.50 93 ARG A C 1
ATOM 741 O O . ARG A 1 93 ? -9.727 14.261 -27.946 1.00 85.50 93 ARG A O 1
ATOM 748 N N . THR A 1 94 ? -10.427 16.315 -27.453 1.00 85.62 94 THR A N 1
ATOM 749 C CA . THR A 1 94 ? -11.852 16.022 -27.612 1.00 85.62 94 THR A CA 1
ATOM 750 C C . THR A 1 94 ? -12.397 16.684 -28.878 1.00 85.62 94 THR A C 1
ATOM 752 O O . THR A 1 94 ? -11.699 17.408 -29.603 1.00 85.62 94 THR A O 1
ATOM 755 N N . THR A 1 95 ? -13.669 16.434 -29.181 1.00 82.38 95 THR A N 1
ATOM 756 C CA . THR A 1 95 ? -14.392 17.182 -30.220 1.00 82.38 95 THR A CA 1
ATOM 757 C C . THR A 1 95 ? -14.461 18.677 -29.908 1.00 82.38 95 THR A C 1
ATOM 759 O O . THR A 1 95 ? -14.552 19.479 -30.832 1.00 82.38 95 THR A O 1
ATOM 762 N N . GLU A 1 96 ? -14.333 19.074 -28.643 1.00 83.44 96 GLU A N 1
ATOM 763 C CA . GLU A 1 96 ? -14.566 20.449 -28.192 1.00 83.44 96 GLU A CA 1
ATOM 764 C C . GLU A 1 96 ? -13.285 21.177 -27.756 1.00 83.44 96 GLU A C 1
ATOM 766 O O . GLU A 1 96 ? -13.205 22.401 -27.879 1.00 83.44 96 GLU A O 1
ATOM 771 N N . ALA A 1 97 ? -12.259 20.457 -27.289 1.00 87.12 97 ALA A N 1
ATOM 772 C CA . ALA A 1 97 ? -11.074 21.067 -26.690 1.00 87.12 97 ALA A CA 1
ATOM 773 C C . ALA A 1 97 ? -9.812 20.192 -26.766 1.00 87.12 97 ALA A C 1
ATOM 775 O O . ALA A 1 97 ? -9.844 19.022 -27.146 1.00 87.12 97 ALA A O 1
ATOM 776 N N . VAL A 1 98 ? -8.681 20.777 -26.372 1.00 84.19 98 VAL A N 1
ATOM 777 C CA . VAL A 1 98 ? -7.496 20.041 -25.913 1.00 84.19 98 VAL A CA 1
ATOM 778 C C . VAL A 1 98 ? -7.438 20.130 -24.401 1.00 84.19 98 VAL A C 1
ATOM 780 O O . VAL A 1 98 ? -7.574 21.219 -23.843 1.00 84.19 98 VAL A O 1
ATOM 783 N N . GLU A 1 99 ? -7.216 19.003 -23.742 1.00 85.19 99 GLU A N 1
ATOM 784 C CA . GLU A 1 99 ? -7.278 18.910 -22.294 1.00 85.19 99 GLU A CA 1
ATOM 785 C C . GLU A 1 99 ? -5.995 18.313 -21.715 1.00 85.19 99 GLU A C 1
ATOM 787 O O . GLU A 1 99 ? -5.476 17.312 -22.214 1.00 85.19 99 GLU A O 1
ATOM 792 N N . VAL A 1 100 ? -5.482 18.936 -20.651 1.00 85.00 100 VAL A N 1
ATOM 793 C CA . VAL A 1 100 ? -4.400 18.389 -19.824 1.00 85.00 100 VAL A CA 1
ATOM 794 C C . VAL A 1 100 ? -4.966 18.110 -18.450 1.00 85.00 100 VAL A C 1
ATOM 796 O O . VAL A 1 100 ? -5.449 19.017 -17.782 1.00 85.00 100 VAL A O 1
ATOM 799 N N . PHE A 1 101 ? -4.892 16.865 -18.016 1.00 81.31 101 PHE A N 1
ATOM 800 C CA . PHE A 1 101 ? -5.325 16.437 -16.701 1.00 81.31 101 PHE A CA 1
ATOM 801 C C . PHE A 1 101 ? -4.113 15.936 -15.933 1.00 81.31 101 PHE A C 1
ATOM 803 O O . PHE A 1 101 ? -3.473 14.985 -16.358 1.00 81.31 101 PHE A O 1
ATOM 810 N N . ALA A 1 102 ? -3.775 16.579 -14.825 1.00 78.81 102 ALA A N 1
ATOM 811 C CA . ALA A 1 102 ? -2.729 16.135 -13.920 1.00 78.81 102 ALA A CA 1
ATOM 812 C C . ALA A 1 102 ? -3.363 15.768 -12.581 1.00 78.81 102 ALA A C 1
ATOM 814 O O . ALA A 1 102 ? -4.140 16.550 -12.036 1.00 78.81 102 ALA A O 1
ATOM 815 N N . ARG A 1 103 ? -3.050 14.588 -12.050 1.00 74.94 103 ARG A N 1
ATOM 816 C CA . ARG A 1 103 ? -3.600 14.104 -10.784 1.00 74.94 103 ARG A CA 1
ATOM 817 C C . ARG A 1 103 ? -2.542 13.336 -10.014 1.00 74.94 103 ARG A C 1
ATOM 819 O O . ARG A 1 103 ? -1.835 12.504 -10.567 1.00 74.94 103 ARG A O 1
ATOM 826 N N . HIS A 1 104 ? -2.490 13.556 -8.710 1.00 67.88 104 HIS A N 1
ATOM 827 C CA . HIS A 1 104 ? -1.700 12.717 -7.820 1.00 67.88 104 HIS A CA 1
ATOM 828 C C . HIS A 1 104 ? -2.403 11.368 -7.57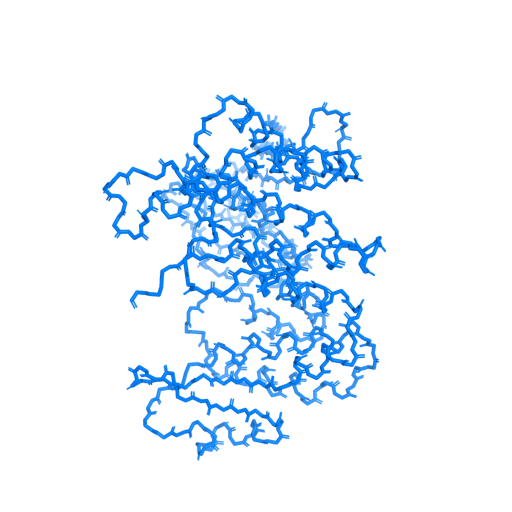2 1.00 67.88 104 HIS A C 1
ATOM 830 O O . HIS A 1 104 ? -3.591 11.366 -7.266 1.00 67.88 104 HIS A O 1
ATOM 836 N N . PHE A 1 105 ? -1.710 10.226 -7.632 1.00 60.38 105 PHE A N 1
ATOM 837 C CA . PHE A 1 105 ? -2.328 8.888 -7.512 1.00 60.38 105 PHE A CA 1
ATOM 838 C C . PHE A 1 105 ? -3.157 8.707 -6.230 1.00 60.38 105 PHE A C 1
ATOM 840 O O . PHE A 1 105 ? -4.216 8.094 -6.249 1.00 60.38 105 PHE A O 1
ATOM 847 N N . LEU A 1 106 ? -2.722 9.314 -5.121 1.00 53.28 106 LEU A N 1
ATOM 848 C CA . LEU A 1 106 ? -3.475 9.327 -3.858 1.00 53.28 106 LEU A CA 1
ATOM 849 C C . LEU A 1 106 ? -4.897 9.912 -3.986 1.00 53.28 106 LEU A C 1
ATOM 851 O O . LEU A 1 106 ? -5.754 9.594 -3.170 1.00 53.28 106 LEU A O 1
ATOM 855 N N . LEU A 1 107 ? -5.167 10.745 -4.997 1.00 56.25 107 LEU A N 1
ATOM 856 C CA . LEU A 1 107 ? -6.504 11.283 -5.274 1.00 56.25 107 LEU A CA 1
ATOM 857 C C . LEU A 1 107 ? -7.415 10.315 -6.019 1.00 56.25 107 LEU A C 1
ATOM 859 O O . LEU A 1 107 ? -8.630 10.453 -5.920 1.00 56.25 107 LEU A O 1
ATOM 863 N N . GLU A 1 108 ? -6.854 9.349 -6.747 1.00 52.59 108 GLU A N 1
ATOM 864 C CA . GLU A 1 108 ? -7.632 8.285 -7.389 1.00 52.59 108 GLU A CA 1
ATOM 865 C C . GLU A 1 108 ? -8.442 7.511 -6.340 1.00 52.59 108 GLU A C 1
ATOM 867 O O . GLU A 1 108 ? -9.610 7.213 -6.557 1.00 52.59 108 GLU A O 1
ATOM 872 N N . TYR A 1 109 ? -7.857 7.326 -5.155 1.00 49.12 109 TYR A N 1
ATOM 873 C CA . TYR A 1 109 ? -8.473 6.638 -4.022 1.00 49.12 109 TYR A CA 1
ATOM 874 C C . TYR A 1 109 ? -9.303 7.541 -3.096 1.00 49.12 109 TYR A C 1
ATOM 876 O O . TYR A 1 109 ? -10.085 7.038 -2.299 1.00 49.12 109 TYR A O 1
ATOM 884 N N . GLY A 1 110 ? -9.133 8.866 -3.164 1.00 40.56 110 GLY A N 1
ATOM 885 C CA . GLY A 1 110 ? -9.793 9.817 -2.257 1.00 40.56 110 GLY A CA 1
ATOM 886 C C . GLY A 1 110 ? -10.998 10.563 -2.840 1.00 40.56 110 GLY A C 1
ATOM 887 O O . GLY A 1 110 ? -11.650 11.302 -2.104 1.00 40.56 110 GLY A O 1
ATOM 888 N N . GLY A 1 111 ? -11.261 10.443 -4.148 1.00 37.50 111 GLY A N 1
ATOM 889 C CA . GLY A 1 111 ? -12.177 11.328 -4.883 1.00 37.50 111 GLY A CA 1
ATOM 890 C C . GLY A 1 111 ? -13.447 10.699 -5.471 1.00 37.50 111 GLY A C 1
ATOM 891 O O . GLY A 1 111 ? -14.156 11.405 -6.184 1.00 37.50 111 GLY A O 1
ATOM 892 N N . GLY A 1 112 ? -13.729 9.414 -5.236 1.00 39.47 112 GLY A N 1
ATOM 893 C CA . GLY A 1 112 ? -14.958 8.763 -5.710 1.00 39.47 112 GLY A CA 1
ATOM 894 C C . GLY A 1 112 ? -16.171 9.084 -4.827 1.00 39.47 112 GLY A C 1
ATOM 895 O O . GLY A 1 112 ? -16.072 9.031 -3.605 1.00 39.47 112 GLY A O 1
ATOM 896 N N . GLU A 1 113 ? -17.319 9.401 -5.437 1.00 35.97 113 GLU A N 1
ATOM 897 C CA . GLU A 1 113 ? -18.601 9.651 -4.742 1.00 35.97 113 GLU A CA 1
ATOM 898 C C . GLU A 1 113 ? -19.184 8.396 -4.056 1.00 35.97 113 GLU A C 1
ATOM 900 O O . GLU A 1 113 ? -20.061 8.508 -3.204 1.00 35.97 113 GLU A O 1
ATOM 905 N N . SER A 1 114 ? -18.654 7.208 -4.351 1.00 36.09 114 SER A N 1
ATOM 906 C CA . SER A 1 114 ? -18.860 5.975 -3.589 1.00 36.09 114 SER A CA 1
ATOM 907 C C . SER A 1 114 ? -17.638 5.734 -2.703 1.00 36.09 114 SER A C 1
ATOM 909 O O . SER A 1 114 ? -16.646 5.146 -3.133 1.00 36.09 114 SER A O 1
ATOM 911 N N . PHE A 1 115 ? -17.687 6.241 -1.474 1.00 38.38 115 PHE A N 1
ATOM 912 C CA . PHE A 1 115 ? -16.607 6.140 -0.492 1.00 38.38 115 PHE A CA 1
ATOM 913 C C . PHE A 1 115 ? -16.555 4.746 0.155 1.00 38.38 115 PHE A C 1
ATOM 915 O O . PHE A 1 115 ? -16.555 4.614 1.374 1.00 38.38 115 PHE A O 1
ATOM 922 N N . GLU A 1 116 ? -16.469 3.697 -0.657 1.00 35.59 116 GLU A N 1
ATOM 923 C CA . GLU A 1 116 ? -15.663 2.549 -0.265 1.00 35.59 116 GLU A CA 1
ATOM 924 C C . GLU A 1 116 ? -14.232 2.947 -0.616 1.00 35.59 116 GLU A C 1
ATOM 926 O O . GLU A 1 116 ? -13.762 2.758 -1.738 1.00 35.59 116 GLU A O 1
ATOM 931 N N . LEU A 1 117 ? -13.532 3.580 0.335 1.00 36.84 117 LEU A N 1
ATOM 932 C CA . LEU A 1 117 ? -12.072 3.498 0.321 1.00 36.84 117 LEU A CA 1
ATOM 933 C C . LEU A 1 117 ? -11.759 2.021 0.047 1.00 36.84 117 LEU A C 1
ATOM 935 O O . LEU A 1 117 ? -12.344 1.192 0.755 1.00 36.84 117 LEU A O 1
ATOM 939 N N . PRO A 1 118 ? -10.893 1.649 -0.921 1.00 33.50 118 PRO A N 1
ATOM 940 C CA . PRO A 1 118 ? -10.449 0.264 -0.969 1.00 33.50 118 PRO A CA 1
ATOM 941 C C . PRO A 1 118 ? -10.038 -0.106 0.463 1.00 33.50 118 PRO A C 1
ATOM 943 O O . PRO A 1 118 ? -9.403 0.741 1.106 1.00 33.50 118 PRO A O 1
ATOM 946 N N . PRO A 1 119 ? -10.431 -1.280 0.997 1.00 37.72 119 PRO A N 1
ATOM 947 C CA . PRO A 1 119 ? -10.435 -1.592 2.438 1.00 37.72 119 PRO A CA 1
ATOM 948 C C . PRO A 1 119 ? -9.118 -1.383 3.208 1.00 37.72 119 PRO A C 1
ATOM 950 O O . PRO A 1 119 ? -9.006 -1.669 4.397 1.00 37.72 119 PRO A O 1
ATOM 953 N N . SER A 1 120 ? -8.058 -0.929 2.560 1.00 44.25 120 SER A N 1
ATOM 954 C CA . SER A 1 120 ? -6.701 -1.165 2.965 1.00 44.25 120 SER A CA 1
ATOM 955 C C . SER A 1 120 ? -5.854 0.100 2.858 1.00 44.25 120 SER A C 1
ATOM 957 O O . SER A 1 120 ? -5.110 0.319 1.911 1.00 44.25 120 SER A O 1
ATOM 959 N N . PHE A 1 121 ? -5.768 0.833 3.972 1.00 40.22 121 PHE A N 1
ATOM 960 C CA . PHE A 1 121 ? -4.626 1.727 4.201 1.00 40.22 121 PHE A CA 1
ATOM 961 C C . PHE A 1 121 ? -3.260 0.980 4.258 1.00 40.22 121 PHE A C 1
ATOM 963 O O . PHE A 1 121 ? -2.220 1.606 4.398 1.00 40.22 121 PHE A O 1
ATOM 970 N N . LEU A 1 122 ? -3.252 -0.363 4.179 1.00 40.62 122 LEU A N 1
ATOM 971 C CA . LEU A 1 122 ? -2.065 -1.244 4.174 1.00 40.62 122 LEU A CA 1
ATOM 972 C C . LEU A 1 122 ? -1.858 -1.948 2.823 1.00 40.62 122 LEU A C 1
ATOM 974 O O . LEU A 1 122 ? -0.762 -2.451 2.600 1.00 40.62 122 LEU A O 1
ATOM 978 N N . SER A 1 123 ? -2.811 -1.910 1.878 1.00 40.81 123 SER A N 1
ATOM 979 C CA . SER A 1 123 ? -2.459 -2.159 0.469 1.00 40.81 123 SER A CA 1
ATOM 980 C C . SER A 1 123 ? -1.600 -1.008 -0.050 1.00 40.81 123 SER A C 1
ATOM 982 O O . SER A 1 123 ? -0.739 -1.226 -0.895 1.00 40.81 123 SER A O 1
ATOM 984 N N . PHE A 1 124 ? -1.696 0.179 0.573 1.00 44.06 124 PHE A N 1
ATOM 985 C CA . PHE A 1 124 ? -0.659 1.204 0.480 1.00 44.06 124 PHE A CA 1
ATOM 986 C C . PHE A 1 124 ? 0.699 0.737 1.001 1.00 44.06 124 PHE A C 1
ATOM 988 O O . PHE A 1 124 ? 1.683 1.316 0.588 1.00 44.06 124 PHE A O 1
ATOM 995 N N . GLY A 1 125 ? 0.825 -0.271 1.865 1.00 46.62 125 GLY A N 1
ATOM 996 C CA . GLY A 1 125 ? 2.124 -0.829 2.255 1.00 46.62 125 GLY A CA 1
ATOM 997 C C . GLY A 1 125 ? 2.819 -1.439 1.041 1.00 46.62 125 GLY A C 1
ATOM 998 O O . GLY A 1 125 ? 3.830 -0.903 0.591 1.00 46.62 125 GLY A O 1
ATOM 999 N N . HIS A 1 126 ? 2.184 -2.446 0.430 1.00 49.06 126 HIS A N 1
ATOM 1000 C CA . HIS A 1 126 ? 2.705 -3.121 -0.762 1.00 49.06 126 HIS A CA 1
ATOM 1001 C C . HIS A 1 126 ? 2.817 -2.158 -1.944 1.00 49.06 126 HIS A C 1
ATOM 1003 O O . HIS A 1 126 ? 3.846 -2.116 -2.619 1.00 49.06 126 HIS A O 1
ATOM 1009 N N . ALA A 1 127 ? 1.799 -1.320 -2.163 1.00 61.09 127 ALA A N 1
ATOM 1010 C CA . ALA A 1 127 ? 1.828 -0.313 -3.212 1.00 61.09 127 ALA A CA 1
ATOM 1011 C C . ALA A 1 127 ? 2.890 0.762 -2.943 1.00 61.09 127 ALA A C 1
ATOM 1013 O O . ALA A 1 127 ? 3.580 1.130 -3.878 1.00 61.09 127 ALA A O 1
ATOM 1014 N N . SER A 1 128 ? 3.104 1.230 -1.706 1.00 66.62 128 SER A N 1
ATOM 1015 C CA . SER A 1 128 ? 4.114 2.262 -1.396 1.00 66.62 128 SER A CA 1
ATOM 1016 C C . SER A 1 128 ? 5.536 1.720 -1.410 1.00 66.62 128 SER A C 1
ATOM 1018 O O . SER A 1 128 ? 6.434 2.423 -1.861 1.00 66.62 128 SER A O 1
ATOM 1020 N N . ASN A 1 129 ? 5.763 0.486 -0.953 1.00 78.94 129 ASN A N 1
ATOM 1021 C CA . ASN A 1 129 ? 7.061 -0.172 -1.055 1.00 78.94 129 ASN A CA 1
ATOM 1022 C C . ASN A 1 129 ? 7.413 -0.432 -2.514 1.00 78.94 129 ASN A C 1
ATOM 1024 O O . ASN A 1 129 ? 8.504 -0.067 -2.948 1.00 78.94 129 ASN A O 1
ATOM 1028 N N . THR A 1 130 ? 6.474 -0.994 -3.278 1.00 82.69 130 THR A N 1
ATOM 1029 C CA . THR A 1 130 ? 6.628 -1.189 -4.724 1.00 82.69 130 THR A CA 1
ATOM 1030 C C . THR A 1 130 ? 6.879 0.144 -5.419 1.00 82.69 130 THR A C 1
ATOM 1032 O O . THR A 1 130 ? 7.790 0.248 -6.232 1.00 82.69 130 THR A O 1
ATOM 1035 N N . TRP A 1 131 ? 6.131 1.184 -5.051 1.00 76.44 131 TRP A N 1
ATOM 1036 C CA . TRP A 1 131 ? 6.244 2.526 -5.609 1.00 76.44 131 TRP A CA 1
ATOM 1037 C C . TRP A 1 131 ? 7.599 3.183 -5.327 1.00 76.44 131 TRP A C 1
ATOM 1039 O O . TRP A 1 131 ? 8.273 3.659 -6.241 1.00 76.44 131 TRP A O 1
ATOM 1049 N N . ASP A 1 132 ? 8.033 3.200 -4.069 1.00 79.88 132 ASP A N 1
ATOM 1050 C CA . ASP A 1 132 ? 9.310 3.797 -3.681 1.00 79.88 132 ASP A CA 1
ATOM 1051 C C . ASP A 1 132 ? 10.488 3.006 -4.249 1.00 79.88 132 ASP A C 1
ATOM 1053 O O . ASP A 1 132 ? 11.481 3.603 -4.672 1.00 79.88 132 ASP A O 1
ATOM 1057 N N . ALA A 1 133 ? 10.373 1.677 -4.309 1.00 88.75 133 ALA A N 1
ATOM 1058 C CA . ALA A 1 133 ? 11.356 0.831 -4.968 1.00 88.75 133 ALA A CA 1
ATOM 1059 C C . ALA A 1 133 ? 11.415 1.131 -6.471 1.00 88.75 133 ALA A C 1
ATOM 1061 O O . ALA A 1 133 ? 12.502 1.390 -6.984 1.00 88.75 133 ALA A O 1
ATOM 1062 N N . ALA A 1 134 ? 10.267 1.184 -7.155 1.00 83.94 134 ALA A N 1
ATOM 1063 C CA . ALA A 1 134 ? 10.181 1.500 -8.577 1.00 83.94 134 ALA A CA 1
ATOM 1064 C C . ALA A 1 134 ? 10.797 2.871 -8.883 1.00 83.94 134 ALA A C 1
ATOM 1066 O O . ALA A 1 134 ? 11.638 2.960 -9.772 1.00 83.94 134 ALA A O 1
ATOM 1067 N N . ASN A 1 135 ? 10.473 3.924 -8.124 1.00 81.19 135 ASN A N 1
ATOM 1068 C CA . ASN A 1 135 ? 11.065 5.252 -8.342 1.00 81.19 135 ASN A CA 1
ATOM 1069 C C . ASN A 1 135 ? 12.567 5.284 -8.091 1.00 81.19 135 ASN A C 1
ATOM 1071 O O . ASN A 1 135 ? 13.296 5.948 -8.826 1.00 81.19 135 ASN A O 1
ATOM 1075 N N . LEU A 1 136 ? 13.037 4.593 -7.051 1.00 85.62 136 LEU A N 1
ATOM 1076 C CA . LEU A 1 136 ? 14.463 4.548 -6.750 1.00 85.62 136 LEU A CA 1
ATOM 1077 C C . LEU A 1 136 ? 15.235 3.776 -7.833 1.00 85.62 136 LEU A C 1
ATOM 1079 O O . LEU A 1 136 ? 16.357 4.145 -8.174 1.00 85.62 136 LEU A O 1
ATOM 1083 N N . LEU A 1 137 ? 14.623 2.730 -8.392 1.00 90.00 137 LEU A N 1
ATOM 1084 C CA . LEU A 1 137 ? 15.179 1.916 -9.472 1.00 90.00 137 LEU A CA 1
ATOM 1085 C C . LEU A 1 137 ? 15.090 2.591 -10.843 1.00 90.00 137 LEU A C 1
ATOM 1087 O O . LEU A 1 137 ? 15.950 2.334 -11.682 1.00 90.00 137 LEU A O 1
ATOM 1091 N N . TRP A 1 138 ? 14.099 3.456 -11.074 1.00 89.44 138 TRP A N 1
ATOM 1092 C CA . TRP A 1 138 ? 13.743 3.956 -12.407 1.00 89.44 138 TRP A CA 1
ATOM 1093 C C . TRP A 1 138 ? 14.905 4.610 -13.174 1.00 89.44 138 TRP A C 1
ATOM 1095 O O . TRP A 1 138 ? 15.073 4.291 -14.350 1.00 89.44 138 TRP A O 1
ATOM 1105 N N . PRO A 1 139 ? 15.781 5.435 -12.556 1.00 84.44 139 PRO A N 1
ATOM 1106 C CA . PRO A 1 139 ? 16.935 6.007 -13.258 1.00 84.44 139 PRO A CA 1
ATOM 1107 C C . PRO A 1 139 ? 17.928 4.967 -13.800 1.00 84.44 139 PRO A C 1
ATOM 1109 O O . PRO A 1 139 ? 18.736 5.289 -14.669 1.00 84.44 139 PRO A O 1
ATOM 1112 N N . TYR A 1 140 ? 17.896 3.740 -13.273 1.00 90.19 140 TYR A N 1
ATOM 1113 C CA . TYR A 1 140 ? 18.815 2.655 -13.612 1.00 90.19 140 TYR A CA 1
ATOM 1114 C C . TYR A 1 140 ? 18.134 1.527 -14.399 1.00 90.19 140 TYR A C 1
ATOM 1116 O O . TYR A 1 140 ? 18.771 0.913 -15.254 1.00 90.19 140 TYR A O 1
ATOM 1124 N N . PHE A 1 141 ? 16.854 1.259 -14.120 1.00 93.06 141 PHE A N 1
ATOM 1125 C CA . PHE A 1 141 ? 16.069 0.159 -14.687 1.00 93.06 141 PHE A CA 1
ATOM 1126 C C . PHE A 1 141 ? 14.642 0.614 -15.035 1.00 93.06 141 PHE A C 1
ATOM 1128 O O . PHE A 1 141 ? 13.684 0.121 -14.441 1.00 93.06 141 PHE A O 1
ATOM 1135 N N . PRO A 1 142 ? 14.471 1.543 -15.991 1.00 84.75 142 PRO A N 1
ATOM 1136 C CA . PRO A 1 142 ? 13.160 2.122 -16.286 1.00 84.75 142 PRO A CA 1
ATOM 1137 C C . PRO A 1 142 ? 12.128 1.067 -16.713 1.00 84.75 142 PRO A C 1
ATOM 1139 O O . PRO A 1 142 ? 11.016 1.088 -16.206 1.00 84.75 142 PRO A O 1
ATOM 1142 N N . GLU A 1 143 ? 12.512 0.084 -17.540 1.00 87.50 143 GLU A N 1
ATOM 1143 C CA . GLU A 1 143 ? 11.623 -1.020 -17.957 1.00 87.50 143 GLU A CA 1
ATOM 1144 C C . GLU A 1 143 ? 11.137 -1.853 -16.760 1.00 87.50 143 GLU A C 1
ATOM 1146 O O . GLU A 1 143 ? 9.952 -2.148 -16.646 1.00 87.50 143 GLU A O 1
ATOM 1151 N N . ALA A 1 144 ? 12.032 -2.192 -15.828 1.00 92.00 144 ALA A N 1
ATOM 1152 C CA . ALA A 1 144 ? 11.665 -2.946 -14.633 1.00 92.00 144 ALA A CA 1
ATOM 1153 C C . ALA A 1 144 ? 10.725 -2.149 -13.725 1.00 92.00 144 ALA A C 1
ATOM 1155 O O . ALA A 1 144 ? 9.742 -2.693 -13.232 1.00 92.00 144 ALA A O 1
ATOM 1156 N N . SER A 1 145 ? 11.014 -0.864 -13.522 1.00 84.88 145 SER A N 1
ATOM 1157 C CA . SER A 1 145 ? 10.165 0.025 -12.734 1.00 84.88 145 SER A CA 1
ATOM 1158 C C . SER A 1 145 ? 8.782 0.200 -13.360 1.00 84.88 145 SER A C 1
ATOM 1160 O O . SER A 1 145 ? 7.794 0.162 -12.634 1.00 84.88 145 SER A O 1
ATOM 1162 N N . ASP A 1 146 ? 8.694 0.343 -14.683 1.00 81.94 146 ASP A N 1
ATOM 1163 C CA . ASP A 1 146 ? 7.414 0.435 -15.389 1.00 81.94 146 ASP A CA 1
ATOM 1164 C C . ASP A 1 146 ? 6.613 -0.875 -15.231 1.00 81.94 146 ASP A C 1
ATOM 1166 O O . ASP A 1 146 ? 5.439 -0.831 -14.874 1.00 81.94 146 ASP A O 1
ATOM 1170 N N . LEU A 1 147 ? 7.256 -2.042 -15.371 1.00 85.62 147 LEU A N 1
ATOM 1171 C CA . LEU A 1 147 ? 6.624 -3.359 -15.175 1.00 85.62 147 LEU A CA 1
ATOM 1172 C C . LEU A 1 147 ? 6.191 -3.626 -13.725 1.00 85.62 147 LEU A C 1
ATOM 1174 O O . LEU A 1 147 ? 5.166 -4.264 -13.491 1.00 85.62 147 LEU A O 1
ATOM 1178 N N . MET A 1 148 ? 6.945 -3.141 -12.732 1.00 85.88 148 MET A N 1
ATOM 1179 C CA . MET A 1 148 ? 6.544 -3.214 -11.320 1.00 85.88 148 MET A CA 1
ATOM 1180 C C . MET A 1 148 ? 5.239 -2.456 -11.063 1.00 85.88 148 MET A C 1
ATOM 1182 O O . MET A 1 148 ? 4.441 -2.870 -10.224 1.00 85.88 148 MET A O 1
ATOM 1186 N N . LEU A 1 149 ? 5.045 -1.344 -11.772 1.00 81.38 149 LEU A N 1
ATOM 1187 C CA . LEU A 1 149 ? 3.902 -0.446 -11.629 1.00 81.38 149 LEU A CA 1
ATOM 1188 C C . LEU A 1 149 ? 2.743 -0.782 -12.570 1.00 81.38 149 LEU A C 1
ATOM 1190 O O . LEU A 1 149 ? 1.658 -0.218 -12.417 1.00 81.38 149 LEU A O 1
ATOM 1194 N N . ASP A 1 150 ? 2.961 -1.690 -13.519 1.00 77.56 150 ASP A N 1
ATOM 1195 C CA . ASP A 1 150 ? 1.931 -2.175 -14.422 1.00 77.56 150 ASP A CA 1
ATOM 1196 C C . ASP A 1 150 ? 0.800 -2.844 -13.625 1.00 77.56 150 ASP A C 1
ATOM 1198 O O . ASP A 1 150 ? 1.037 -3.707 -12.774 1.00 77.56 150 ASP A O 1
ATOM 1202 N N . ARG A 1 151 ? -0.442 -2.433 -13.883 1.00 74.31 151 ARG A N 1
ATOM 1203 C CA . ARG A 1 151 ? -1.641 -2.973 -13.228 1.00 74.31 151 ARG A CA 1
ATOM 1204 C C . ARG A 1 151 ? -2.208 -4.190 -13.956 1.00 74.31 151 ARG A C 1
ATOM 1206 O O . ARG A 1 151 ? -3.111 -4.829 -13.424 1.00 74.31 151 ARG A O 1
ATOM 1213 N N . GLN A 1 152 ? -1.699 -4.522 -15.143 1.00 70.19 152 GLN A N 1
ATOM 1214 C CA . GLN A 1 152 ? -2.145 -5.704 -15.868 1.00 70.19 152 GLN A CA 1
ATOM 1215 C C . GLN A 1 152 ? -1.907 -6.964 -15.032 1.00 70.19 152 GLN A C 1
ATOM 1217 O O . GLN A 1 152 ? -0.815 -7.185 -14.504 1.00 70.19 152 GLN A O 1
ATOM 1222 N N . ALA A 1 153 ? -2.954 -7.789 -14.927 1.00 61.56 153 ALA A N 1
ATOM 1223 C CA . ALA A 1 153 ? -2.908 -9.063 -14.214 1.00 61.56 153 ALA A CA 1
ATOM 1224 C C . ALA A 1 153 ? -1.927 -10.048 -14.869 1.00 61.56 153 ALA A C 1
ATOM 1226 O O . ALA A 1 153 ? -1.262 -10.808 -14.176 1.00 61.56 153 ALA A O 1
ATOM 1227 N N . ILE A 1 154 ? -1.809 -9.995 -16.201 1.00 70.75 154 ILE A N 1
ATOM 1228 C CA . ILE A 1 154 ? -0.900 -10.831 -16.990 1.00 70.75 154 ILE A CA 1
ATOM 1229 C C . ILE A 1 154 ? -0.093 -9.903 -17.911 1.00 70.75 154 ILE A C 1
ATOM 1231 O O . ILE A 1 154 ? -0.496 -9.673 -19.053 1.00 70.75 154 ILE A O 1
ATOM 1235 N N . PRO A 1 155 ? 1.005 -9.307 -17.415 1.00 77.50 155 PRO A N 1
ATOM 1236 C CA . PRO A 1 155 ? 1.875 -8.465 -18.232 1.00 77.50 155 PRO A CA 1
ATOM 1237 C C . PRO A 1 155 ? 2.666 -9.308 -19.246 1.00 77.50 155 PRO A C 1
ATOM 1239 O O . PRO A 1 155 ? 2.643 -10.542 -19.205 1.00 77.50 155 PRO A O 1
ATOM 1242 N N . ASP A 1 156 ? 3.412 -8.641 -20.134 1.00 87.44 156 ASP A N 1
ATOM 1243 C CA . ASP A 1 156 ? 4.374 -9.288 -21.040 1.00 87.44 156 ASP A CA 1
ATOM 1244 C C . ASP A 1 156 ? 5.385 -10.126 -20.231 1.00 87.44 156 ASP A C 1
ATOM 1246 O O . ASP A 1 156 ? 6.297 -9.601 -19.584 1.00 87.44 156 ASP A O 1
ATOM 1250 N N . GLN A 1 157 ? 5.204 -11.448 -20.268 1.00 89.50 157 GLN A N 1
ATOM 1251 C CA . GLN A 1 157 ? 5.961 -12.412 -19.467 1.00 89.50 157 GLN A CA 1
ATOM 1252 C C . GLN A 1 157 ? 7.451 -12.421 -19.824 1.00 89.50 157 GLN A C 1
ATOM 1254 O O . GLN A 1 157 ? 8.302 -12.546 -18.937 1.00 89.50 157 GLN A O 1
ATOM 1259 N N . ASP A 1 158 ? 7.785 -12.219 -21.101 1.00 90.94 158 ASP A N 1
ATOM 1260 C CA . ASP A 1 158 ? 9.174 -12.156 -21.542 1.00 90.94 158 ASP A CA 1
ATOM 1261 C C . ASP A 1 158 ? 9.835 -10.864 -21.048 1.00 90.94 158 ASP A C 1
ATOM 1263 O O . ASP A 1 158 ? 11.004 -10.876 -20.651 1.00 90.94 158 ASP A O 1
ATOM 1267 N N . ALA A 1 159 ? 9.104 -9.744 -21.044 1.00 92.50 159 ALA A N 1
ATOM 1268 C CA . ALA A 1 159 ? 9.591 -8.482 -20.492 1.00 92.50 159 ALA A CA 1
ATOM 1269 C C . ALA A 1 159 ? 9.822 -8.574 -18.978 1.00 92.50 159 ALA A C 1
ATOM 1271 O O . ALA A 1 159 ? 10.902 -8.208 -18.505 1.00 92.50 159 ALA A O 1
ATOM 1272 N N . VAL A 1 160 ? 8.876 -9.148 -18.226 1.00 92.75 160 VAL A N 1
ATOM 1273 C CA . VAL A 1 160 ? 9.025 -9.374 -16.778 1.00 92.75 160 VAL A CA 1
ATOM 1274 C C . VAL A 1 160 ? 10.233 -10.259 -16.479 1.00 92.75 160 VAL A C 1
ATOM 1276 O O . VAL A 1 160 ? 11.062 -9.907 -15.634 1.00 92.75 160 VAL A O 1
ATOM 1279 N N . LEU A 1 161 ? 10.394 -11.368 -17.203 1.00 93.62 161 LEU A N 1
ATOM 1280 C CA . LEU A 1 161 ? 11.526 -12.275 -17.024 1.00 93.62 161 LEU A CA 1
ATOM 1281 C C . LEU A 1 161 ? 12.869 -11.584 -17.308 1.00 93.62 161 LEU A C 1
ATOM 1283 O O . LEU A 1 161 ? 13.802 -11.678 -16.502 1.00 93.62 161 LEU A O 1
ATOM 1287 N N . ARG A 1 162 ? 12.980 -10.858 -18.430 1.00 94.81 162 ARG A N 1
ATOM 1288 C CA . ARG A 1 162 ? 14.194 -10.096 -18.774 1.00 94.81 162 ARG A CA 1
ATOM 1289 C C . ARG A 1 162 ? 14.508 -9.028 -17.729 1.00 94.81 162 ARG A C 1
ATOM 1291 O O . ARG A 1 162 ? 15.671 -8.896 -17.333 1.00 94.81 162 ARG A O 1
ATOM 1298 N N . ALA A 1 163 ? 13.498 -8.297 -17.262 1.00 95.69 163 ALA A N 1
ATOM 1299 C CA . ALA A 1 163 ? 13.645 -7.276 -16.232 1.00 95.69 163 ALA A CA 1
ATOM 1300 C C . ALA A 1 163 ? 14.139 -7.884 -14.910 1.00 95.69 163 ALA A C 1
ATOM 1302 O O . ALA A 1 163 ? 15.127 -7.404 -14.347 1.00 95.69 163 ALA A O 1
ATOM 1303 N N . ALA A 1 164 ? 13.539 -8.991 -14.461 1.00 95.06 164 ALA A N 1
ATOM 1304 C CA . ALA A 1 164 ? 13.951 -9.692 -13.247 1.00 95.06 164 ALA A CA 1
ATOM 1305 C C . ALA A 1 164 ? 15.411 -10.173 -13.331 1.00 95.06 164 ALA A C 1
ATOM 1307 O O . ALA A 1 164 ? 16.214 -9.889 -12.440 1.00 95.06 164 ALA A O 1
ATOM 1308 N N . ILE A 1 165 ? 15.800 -10.835 -14.430 1.00 94.25 165 ILE A N 1
ATOM 1309 C CA . ILE A 1 165 ? 17.189 -11.278 -14.659 1.00 94.25 165 ILE A CA 1
ATOM 1310 C C . ILE A 1 165 ? 18.157 -10.085 -14.640 1.00 94.25 165 ILE A C 1
ATOM 1312 O O . ILE A 1 165 ? 19.231 -10.169 -14.036 1.00 94.25 165 ILE A O 1
ATOM 1316 N N . THR A 1 166 ? 17.783 -8.968 -15.264 1.00 94.94 166 THR A N 1
ATOM 1317 C CA . THR A 1 166 ? 18.600 -7.746 -15.303 1.00 94.94 166 THR A CA 1
ATOM 1318 C C . THR A 1 166 ? 18.806 -7.155 -13.906 1.00 94.94 166 THR A C 1
ATOM 1320 O O . THR A 1 166 ? 19.937 -6.799 -13.547 1.00 94.94 166 THR A O 1
ATOM 1323 N N . LEU A 1 167 ? 17.750 -7.107 -13.084 1.00 95.25 167 LEU A N 1
ATOM 1324 C CA . LEU A 1 167 ? 17.839 -6.681 -11.686 1.00 95.25 167 LEU A CA 1
ATOM 1325 C C . LEU A 1 167 ? 18.744 -7.615 -10.880 1.00 95.25 167 LEU A C 1
ATOM 1327 O O . LEU A 1 167 ? 19.637 -7.133 -10.184 1.00 95.25 167 LEU A O 1
ATOM 1331 N N . PHE A 1 168 ? 18.591 -8.935 -11.016 1.00 93.94 168 PHE A N 1
ATOM 1332 C CA . PHE A 1 168 ? 19.438 -9.914 -10.328 1.00 93.94 168 PHE A CA 1
ATOM 1333 C C . PHE A 1 168 ? 20.925 -9.754 -10.670 1.00 93.94 168 PHE A C 1
ATOM 1335 O O . PHE A 1 168 ? 21.779 -9.741 -9.779 1.00 93.94 168 PHE A O 1
ATOM 1342 N N . GLN A 1 169 ? 21.254 -9.598 -11.955 1.00 92.00 169 GLN A N 1
ATOM 1343 C CA . GLN A 1 169 ? 22.633 -9.387 -12.408 1.00 92.00 169 GLN A CA 1
ATOM 1344 C C . GLN A 1 169 ? 23.218 -8.076 -11.875 1.00 92.00 169 GLN A C 1
ATOM 1346 O O . GLN A 1 169 ? 24.412 -7.999 -11.568 1.00 92.00 169 GLN A O 1
ATOM 1351 N N . SER A 1 170 ? 22.377 -7.054 -11.735 1.00 88.62 170 SER A N 1
ATOM 1352 C CA . SER A 1 170 ? 22.785 -5.735 -11.265 1.00 88.62 170 SER A CA 1
ATOM 1353 C C . SER A 1 170 ? 22.803 -5.610 -9.744 1.00 88.62 170 SER A C 1
ATOM 1355 O O . SER A 1 170 ? 23.525 -4.761 -9.227 1.00 88.62 170 SER A O 1
ATOM 1357 N N . ALA A 1 171 ? 22.100 -6.481 -9.015 1.00 84.75 171 ALA A N 1
ATOM 1358 C CA . ALA A 1 171 ? 21.963 -6.431 -7.559 1.00 84.75 171 ALA A CA 1
ATOM 1359 C C . ALA A 1 171 ? 23.315 -6.351 -6.833 1.00 84.75 171 ALA A C 1
ATOM 1361 O O . ALA A 1 171 ? 23.464 -5.615 -5.862 1.00 84.75 171 ALA A O 1
ATOM 1362 N N . ARG A 1 172 ? 24.336 -7.052 -7.347 1.00 82.75 172 ARG A N 1
ATOM 1363 C CA . ARG A 1 172 ? 25.687 -7.084 -6.754 1.00 82.75 172 ARG A CA 1
ATOM 1364 C C . ARG A 1 172 ? 26.445 -5.758 -6.874 1.00 82.75 172 ARG A C 1
ATOM 1366 O O . ARG A 1 172 ? 27.460 -5.590 -6.207 1.00 82.75 172 ARG A O 1
ATOM 1373 N N . ARG A 1 173 ? 25.999 -4.846 -7.743 1.00 87.44 173 ARG A N 1
ATOM 1374 C CA . ARG A 1 173 ? 26.638 -3.539 -7.975 1.00 87.44 173 ARG A CA 1
ATOM 1375 C C . ARG A 1 173 ? 26.196 -2.484 -6.965 1.00 87.44 173 ARG A C 1
ATOM 1377 O O . ARG A 1 173 ? 26.859 -1.460 -6.839 1.00 87.44 173 ARG A O 1
ATOM 1384 N N . PHE A 1 174 ? 25.100 -2.723 -6.252 1.00 88.81 174 PHE A N 1
ATOM 1385 C CA . PHE A 1 174 ? 24.558 -1.778 -5.290 1.00 88.81 174 PHE A CA 1
ATOM 1386 C C . PHE A 1 174 ? 25.014 -2.127 -3.876 1.00 88.81 174 PHE A C 1
ATOM 1388 O O . PHE A 1 174 ? 24.707 -3.195 -3.353 1.00 88.81 174 PHE A O 1
ATOM 1395 N N . SER A 1 175 ? 25.757 -1.211 -3.257 1.00 86.44 175 SER A N 1
ATOM 1396 C CA . SER A 1 175 ? 26.298 -1.378 -1.904 1.00 86.44 175 SER A CA 1
ATOM 1397 C C . SER A 1 175 ? 25.483 -0.664 -0.827 1.00 86.44 175 SER A C 1
ATOM 1399 O O . SER A 1 175 ? 25.634 -0.975 0.352 1.00 86.44 175 SER A O 1
ATOM 1401 N N . THR A 1 176 ? 24.619 0.283 -1.199 1.00 93.12 176 THR A N 1
ATOM 1402 C CA . THR A 1 176 ? 23.811 1.032 -0.231 1.00 93.12 176 THR A CA 1
ATOM 1403 C C . THR A 1 176 ? 22.594 0.222 0.209 1.00 93.12 176 THR A C 1
ATOM 1405 O O . THR A 1 176 ? 21.957 -0.453 -0.601 1.00 93.12 176 THR A O 1
ATOM 1408 N N . MET A 1 177 ? 22.249 0.317 1.497 1.00 93.50 177 MET A N 1
ATOM 1409 C CA . MET A 1 177 ? 21.064 -0.326 2.083 1.00 93.50 177 MET A CA 1
ATOM 1410 C C . MET A 1 177 ? 19.792 0.009 1.291 1.00 93.50 177 MET A C 1
ATOM 1412 O O . MET A 1 177 ? 19.028 -0.887 0.937 1.00 93.50 177 MET A O 1
ATOM 1416 N N . GLU A 1 178 ? 19.621 1.280 0.923 1.00 92.06 178 GLU A N 1
ATOM 1417 C CA . GLU A 1 178 ? 18.419 1.755 0.232 1.00 92.06 178 GLU A CA 1
ATOM 1418 C C . GLU A 1 178 ? 18.235 1.110 -1.127 1.00 92.06 178 GLU A C 1
ATOM 1420 O O . GLU A 1 178 ? 17.131 0.679 -1.464 1.00 92.06 178 GLU A O 1
ATOM 1425 N N . MET A 1 179 ? 19.325 0.982 -1.874 1.00 94.25 179 MET A N 1
ATOM 1426 C CA . MET A 1 179 ? 19.271 0.423 -3.208 1.00 94.25 179 MET A CA 1
ATOM 1427 C C . MET A 1 179 ? 19.162 -1.105 -3.172 1.00 94.25 179 MET A C 1
ATOM 1429 O O . MET A 1 179 ? 18.416 -1.686 -3.956 1.00 94.25 179 MET A O 1
ATOM 1433 N N . ARG A 1 180 ? 19.824 -1.762 -2.208 1.00 94.06 180 ARG A N 1
ATOM 1434 C CA . ARG A 1 180 ? 19.661 -3.204 -1.964 1.00 94.06 180 ARG A CA 1
ATOM 1435 C C . ARG A 1 180 ? 18.213 -3.560 -1.611 1.00 94.06 180 ARG A C 1
ATOM 1437 O O . ARG A 1 180 ? 17.691 -4.527 -2.158 1.00 94.06 180 ARG A O 1
ATOM 1444 N N . GLY A 1 181 ? 17.563 -2.765 -0.760 1.00 93.38 181 GLY A N 1
ATOM 1445 C CA . GLY A 1 181 ? 16.166 -2.977 -0.381 1.00 93.38 181 GLY A CA 1
ATOM 1446 C C . GLY A 1 181 ? 15.200 -2.772 -1.545 1.00 93.38 181 GLY A C 1
ATOM 1447 O O . GLY A 1 181 ? 14.357 -3.630 -1.794 1.00 93.38 181 GLY A O 1
ATOM 1448 N N . ALA A 1 182 ? 15.378 -1.704 -2.328 1.00 93.56 182 ALA A N 1
ATOM 1449 C CA . ALA A 1 182 ? 14.566 -1.483 -3.525 1.00 93.56 182 ALA A CA 1
ATOM 1450 C C . ALA A 1 182 ? 14.743 -2.591 -4.574 1.00 93.56 182 ALA A C 1
ATOM 1452 O O . ALA A 1 182 ? 13.752 -3.034 -5.143 1.00 93.56 182 ALA A O 1
ATOM 1453 N N . VAL A 1 183 ? 15.964 -3.097 -4.799 1.00 95.38 183 VAL A N 1
ATOM 1454 C CA . VAL A 1 183 ? 16.182 -4.258 -5.683 1.00 95.38 183 VAL A CA 1
ATOM 1455 C C . VAL A 1 183 ? 15.478 -5.505 -5.145 1.00 95.38 183 VAL A C 1
ATOM 1457 O O . VAL A 1 183 ? 14.852 -6.218 -5.922 1.00 95.38 183 VAL A O 1
ATOM 1460 N N . ALA A 1 184 ? 15.553 -5.773 -3.839 1.00 93.44 184 ALA A N 1
ATOM 1461 C CA . ALA A 1 184 ? 14.901 -6.938 -3.243 1.00 93.44 184 ALA A CA 1
ATOM 1462 C C . ALA A 1 184 ? 13.369 -6.881 -3.393 1.00 93.44 184 ALA A C 1
ATOM 1464 O O . ALA A 1 184 ? 12.762 -7.870 -3.799 1.00 93.44 184 ALA A O 1
ATOM 1465 N N . ILE A 1 185 ? 12.764 -5.714 -3.146 1.00 92.00 185 ILE A N 1
ATOM 1466 C CA . ILE A 1 185 ? 11.331 -5.474 -3.373 1.00 92.00 185 ILE A CA 1
ATOM 1467 C C . ILE A 1 185 ? 10.992 -5.598 -4.859 1.00 92.00 185 ILE A C 1
ATOM 1469 O O . ILE A 1 185 ? 10.055 -6.305 -5.212 1.00 92.00 185 ILE A O 1
ATOM 1473 N N . GLY A 1 186 ? 11.762 -4.955 -5.740 1.00 93.50 186 GLY A N 1
ATOM 1474 C CA . GLY A 1 186 ? 11.513 -4.998 -7.180 1.00 93.50 186 GLY A CA 1
ATOM 1475 C C . GLY A 1 186 ? 11.558 -6.411 -7.748 1.00 93.50 186 GLY A C 1
ATOM 1476 O O . GLY A 1 186 ? 10.697 -6.785 -8.536 1.00 93.50 186 GLY A O 1
ATOM 1477 N N . LEU A 1 187 ? 12.503 -7.231 -7.286 1.00 94.75 187 LEU A N 1
ATOM 1478 C CA . LEU A 1 187 ? 12.565 -8.645 -7.644 1.00 94.75 187 LEU A CA 1
ATOM 1479 C C . LEU A 1 187 ? 11.356 -9.425 -7.130 1.00 94.75 187 LEU A C 1
ATOM 1481 O O . LEU A 1 187 ? 10.789 -10.195 -7.897 1.00 94.75 187 LEU A O 1
ATOM 1485 N N . GLN A 1 188 ? 10.935 -9.214 -5.880 1.00 91.56 188 GLN A N 1
ATOM 1486 C CA . GLN A 1 188 ? 9.739 -9.867 -5.341 1.00 91.56 188 GLN A CA 1
ATOM 1487 C C . GLN A 1 188 ? 8.492 -9.524 -6.170 1.00 91.56 188 GLN A C 1
ATOM 1489 O O . GLN A 1 188 ? 7.739 -10.418 -6.542 1.00 91.56 188 GLN A O 1
ATOM 1494 N N . VAL A 1 189 ? 8.306 -8.244 -6.508 1.00 89.81 189 VAL A N 1
ATOM 1495 C CA . VAL A 1 189 ? 7.161 -7.761 -7.295 1.00 89.81 189 VAL A CA 1
ATOM 1496 C C . VAL A 1 189 ? 7.175 -8.328 -8.714 1.00 89.81 189 VAL A C 1
ATOM 1498 O O . VAL A 1 189 ? 6.148 -8.797 -9.194 1.00 89.81 189 VAL A O 1
ATOM 1501 N N . LEU A 1 190 ? 8.322 -8.297 -9.397 1.00 92.69 190 LEU A N 1
ATOM 1502 C CA . LEU A 1 190 ? 8.428 -8.820 -10.761 1.00 92.69 190 LEU A CA 1
ATOM 1503 C C . LEU A 1 190 ? 8.237 -10.338 -10.802 1.00 92.69 190 LEU A C 1
ATOM 1505 O O . LEU A 1 190 ? 7.561 -10.835 -11.692 1.00 92.69 190 LEU A O 1
ATOM 1509 N N . LEU A 1 191 ? 8.796 -11.080 -9.844 1.00 91.94 191 LEU A N 1
ATOM 1510 C CA . LEU A 1 191 ? 8.622 -12.533 -9.796 1.00 91.94 191 LEU A CA 1
ATOM 1511 C C . LEU A 1 191 ? 7.171 -12.929 -9.504 1.00 91.94 191 LEU A C 1
ATOM 1513 O O . LEU A 1 191 ? 6.680 -13.855 -10.140 1.00 91.94 191 LEU A O 1
ATOM 1517 N N . ALA A 1 192 ? 6.467 -12.185 -8.645 1.00 87.31 192 ALA A N 1
ATOM 1518 C CA . ALA A 1 192 ? 5.038 -12.390 -8.393 1.00 87.31 192 ALA A CA 1
ATOM 1519 C C . ALA A 1 192 ? 4.152 -12.109 -9.626 1.00 87.31 192 ALA A C 1
ATOM 1521 O O . ALA A 1 192 ? 3.013 -12.556 -9.680 1.00 87.31 192 ALA A O 1
ATOM 1522 N N . LYS A 1 193 ? 4.664 -11.373 -10.622 1.00 87.88 193 LYS A N 1
ATOM 1523 C CA . LYS A 1 193 ? 3.984 -11.104 -11.902 1.00 87.88 193 LYS A CA 1
ATOM 1524 C C . LYS A 1 193 ? 4.258 -12.157 -12.979 1.00 87.88 193 LYS A C 1
ATOM 1526 O O . LYS A 1 193 ? 3.669 -12.079 -14.061 1.00 87.88 193 LYS A O 1
ATOM 1531 N N . LEU A 1 194 ? 5.165 -13.103 -12.725 1.00 87.62 194 LEU A N 1
ATOM 1532 C CA . LEU A 1 194 ? 5.384 -14.220 -13.633 1.00 87.62 194 LEU A CA 1
ATOM 1533 C C . LEU A 1 194 ? 4.235 -15.215 -13.480 1.00 87.62 194 LEU A C 1
ATOM 1535 O O . LEU A 1 194 ? 4.156 -15.932 -12.488 1.00 87.62 194 LEU A O 1
ATOM 1539 N N . TRP A 1 195 ? 3.368 -15.264 -14.485 1.00 81.31 195 TRP A N 1
ATOM 1540 C CA . TRP A 1 195 ? 2.299 -16.242 -14.601 1.00 81.31 195 TRP A CA 1
ATOM 1541 C C . TRP A 1 195 ? 2.767 -17.380 -15.500 1.00 81.31 195 TRP A C 1
ATOM 1543 O O . TRP A 1 195 ? 2.963 -17.200 -16.705 1.00 81.31 195 TRP A O 1
ATOM 1553 N N . ILE A 1 196 ? 2.993 -18.554 -14.913 1.00 82.44 196 ILE A N 1
ATOM 1554 C CA . ILE A 1 196 ? 3.585 -19.685 -15.628 1.00 82.44 196 ILE A CA 1
ATOM 1555 C C . ILE A 1 196 ? 2.610 -20.852 -15.596 1.00 82.44 196 ILE A C 1
ATOM 1557 O O . ILE A 1 196 ? 2.497 -21.547 -14.592 1.00 82.44 196 ILE A O 1
ATOM 1561 N N . GLU A 1 197 ? 1.916 -21.071 -16.709 1.00 80.25 197 GLU A N 1
ATOM 1562 C CA . GLU A 1 197 ? 0.913 -22.132 -16.826 1.00 80.25 197 GLU A CA 1
ATOM 1563 C C . GLU A 1 197 ? 1.530 -23.487 -17.149 1.00 80.25 197 GLU A C 1
ATOM 1565 O O . GLU A 1 197 ? 2.494 -23.581 -17.920 1.00 80.25 197 GLU A O 1
ATOM 1570 N N . GLY A 1 198 ? 0.922 -24.551 -16.624 1.00 77.62 198 GLY A N 1
ATOM 1571 C CA . GLY A 1 198 ? 1.144 -25.936 -17.046 1.00 77.62 198 GLY A CA 1
ATOM 1572 C C . GLY A 1 198 ? 1.774 -26.842 -15.987 1.00 77.62 198 GLY A C 1
ATOM 1573 O O . GLY A 1 198 ? 2.322 -26.392 -14.988 1.00 77.62 198 GLY A O 1
ATOM 1574 N N . GLU A 1 199 ? 1.738 -28.151 -16.240 1.00 71.88 199 GLU A N 1
ATOM 1575 C CA . GLU A 1 199 ? 2.128 -29.193 -15.270 1.00 71.88 199 GLU A CA 1
ATOM 1576 C C . GLU A 1 199 ? 3.636 -29.228 -14.966 1.00 71.88 199 GLU A C 1
ATOM 1578 O O . GLU A 1 199 ? 4.069 -29.713 -13.920 1.00 71.88 199 GLU A O 1
ATOM 1583 N N . THR A 1 200 ? 4.463 -28.706 -15.876 1.00 77.19 200 THR A N 1
ATOM 1584 C CA . THR A 1 200 ? 5.922 -28.717 -15.723 1.00 77.19 200 THR A CA 1
ATOM 1585 C C . THR A 1 200 ? 6.394 -27.504 -14.933 1.00 77.19 200 THR A C 1
ATOM 1587 O O . THR A 1 200 ? 6.218 -26.369 -15.391 1.00 77.19 200 THR A O 1
ATOM 1590 N N . ALA A 1 201 ? 7.100 -27.761 -13.826 1.00 76.19 201 ALA A N 1
ATOM 1591 C CA . ALA A 1 201 ? 7.742 -26.739 -13.003 1.00 76.19 201 ALA A CA 1
ATOM 1592 C C . ALA A 1 201 ? 8.546 -25.734 -13.859 1.00 76.19 201 ALA A C 1
ATOM 1594 O O . ALA A 1 201 ? 9.404 -26.159 -14.643 1.00 76.19 201 ALA A O 1
ATOM 1595 N N . PRO A 1 202 ? 8.337 -24.413 -13.694 1.00 76.81 202 PRO A N 1
ATOM 1596 C CA . PRO A 1 202 ? 8.912 -23.379 -14.548 1.00 76.81 202 PRO A CA 1
ATOM 1597 C C . PRO A 1 202 ? 10.418 -23.484 -14.724 1.00 76.81 202 PRO A C 1
ATOM 1599 O O . PRO A 1 202 ? 10.940 -23.388 -15.827 1.00 76.81 202 PRO A O 1
ATOM 1602 N N . LEU A 1 203 ? 11.126 -23.770 -13.631 1.00 76.31 203 LEU A N 1
ATOM 1603 C CA . LEU A 1 203 ? 12.584 -23.846 -13.599 1.00 76.31 203 LEU A CA 1
ATOM 1604 C C . LEU A 1 203 ? 13.163 -25.027 -14.400 1.00 76.31 203 LEU A C 1
ATOM 1606 O O . LEU A 1 203 ? 14.382 -25.112 -14.557 1.00 76.31 203 LEU A O 1
ATOM 1610 N N . LEU A 1 204 ? 12.327 -25.952 -14.880 1.00 75.56 204 LEU A N 1
ATOM 1611 C CA . LEU A 1 204 ? 12.725 -27.010 -15.812 1.00 75.56 204 LEU A CA 1
ATOM 1612 C C . LEU A 1 204 ? 12.658 -26.560 -17.275 1.00 75.56 204 LEU A C 1
ATOM 1614 O O . LEU A 1 204 ? 13.255 -27.219 -18.127 1.00 75.56 204 LEU A O 1
ATOM 1618 N N . ARG A 1 205 ? 11.973 -25.452 -17.571 1.00 81.50 205 ARG A N 1
ATOM 1619 C CA . ARG A 1 205 ? 11.861 -24.926 -18.930 1.00 81.50 205 ARG A CA 1
ATOM 1620 C C . ARG A 1 205 ? 13.102 -24.092 -19.284 1.00 81.50 205 ARG A C 1
ATOM 1622 O O . ARG A 1 205 ? 13.603 -23.356 -18.424 1.00 81.50 205 ARG A O 1
ATOM 1629 N N . PRO A 1 206 ? 13.636 -24.206 -20.515 1.00 84.06 206 PRO A N 1
ATOM 1630 C CA . PRO A 1 206 ? 14.853 -23.504 -20.922 1.00 84.06 206 PRO A CA 1
ATOM 1631 C C . PRO A 1 206 ? 14.802 -21.985 -20.720 1.00 84.06 206 PRO A C 1
ATOM 1633 O O . PRO A 1 206 ? 15.802 -21.391 -20.316 1.00 84.06 206 PRO A O 1
ATOM 1636 N N . GLU A 1 207 ? 13.646 -21.369 -20.951 1.00 83.06 207 GLU A N 1
ATOM 1637 C CA . GLU A 1 207 ? 13.423 -19.929 -20.841 1.00 83.06 207 GLU A CA 1
ATOM 1638 C C . GLU A 1 207 ? 13.638 -19.403 -19.408 1.00 83.06 207 GLU A C 1
ATOM 1640 O O . GLU A 1 207 ? 14.288 -18.375 -19.225 1.00 83.06 207 GLU A O 1
ATOM 1645 N N . TYR A 1 208 ? 13.241 -20.153 -18.372 1.00 85.62 208 TYR A N 1
ATOM 1646 C CA . TYR A 1 208 ? 13.419 -19.762 -16.963 1.00 85.62 208 TYR A CA 1
ATOM 1647 C C . TYR A 1 208 ? 14.712 -20.299 -16.334 1.00 85.62 208 TYR A C 1
ATOM 1649 O O . TYR A 1 208 ? 15.005 -20.017 -15.168 1.00 85.62 208 TYR A O 1
ATOM 1657 N N . ALA A 1 209 ? 15.531 -21.049 -17.079 1.00 84.25 209 ALA A N 1
ATOM 1658 C CA . ALA A 1 209 ? 16.728 -21.698 -16.543 1.00 84.25 209 ALA A CA 1
ATOM 1659 C C . ALA A 1 209 ? 17.726 -20.706 -15.914 1.00 84.25 209 ALA A C 1
ATOM 1661 O O . ALA A 1 209 ? 18.461 -21.061 -14.988 1.00 84.25 209 ALA A O 1
ATOM 1662 N N . ALA A 1 210 ? 17.737 -19.451 -16.375 1.00 85.75 210 ALA A N 1
ATOM 1663 C CA . ALA A 1 210 ? 18.563 -18.390 -15.806 1.00 85.75 210 ALA A CA 1
ATOM 1664 C C . ALA A 1 210 ? 18.195 -18.056 -14.347 1.00 85.75 210 ALA A C 1
ATOM 1666 O O . ALA A 1 210 ? 19.096 -17.767 -13.557 1.00 85.75 210 ALA A O 1
ATOM 1667 N N . LEU A 1 211 ? 16.914 -18.154 -13.966 1.00 87.88 211 LEU A N 1
ATOM 1668 C CA . LEU A 1 211 ? 16.433 -17.833 -12.615 1.00 87.88 211 LEU A CA 1
ATOM 1669 C C . LEU A 1 211 ? 16.969 -18.796 -11.549 1.00 87.88 211 LEU A C 1
ATOM 1671 O O . LEU A 1 211 ? 17.206 -18.391 -10.412 1.00 87.88 211 LEU A O 1
ATOM 1675 N N . ARG A 1 212 ? 17.278 -20.045 -11.927 1.00 84.12 212 ARG A N 1
ATOM 1676 C CA . ARG A 1 212 ? 17.862 -21.052 -11.020 1.00 84.12 212 ARG A CA 1
ATOM 1677 C C . ARG A 1 212 ? 19.166 -20.591 -10.375 1.00 84.12 212 ARG A C 1
ATOM 1679 O O . ARG A 1 212 ? 19.479 -20.983 -9.257 1.00 84.12 212 ARG A O 1
ATOM 1686 N N . ARG A 1 213 ? 19.938 -19.750 -11.071 1.00 86.44 213 ARG A N 1
ATOM 1687 C CA . ARG A 1 213 ? 21.221 -19.227 -10.572 1.00 86.44 213 ARG A CA 1
ATOM 1688 C C . ARG A 1 213 ? 21.051 -18.176 -9.475 1.00 86.44 213 ARG A C 1
ATOM 1690 O O . ARG A 1 213 ? 22.037 -17.816 -8.839 1.00 86.44 213 ARG A O 1
ATOM 1697 N N . PHE A 1 214 ? 19.831 -17.687 -9.274 1.00 87.12 214 PHE A N 1
ATOM 1698 C CA . PHE A 1 214 ? 19.515 -16.606 -8.350 1.00 87.12 214 PHE A CA 1
ATOM 1699 C C . PHE A 1 214 ? 18.691 -17.062 -7.143 1.00 87.12 214 PHE A C 1
ATOM 1701 O O . PHE A 1 214 ? 18.098 -16.224 -6.466 1.00 87.12 214 PHE A O 1
ATOM 1708 N N . ASP A 1 215 ? 18.673 -18.372 -6.857 1.00 87.25 215 ASP A N 1
ATOM 1709 C CA . ASP A 1 215 ? 17.931 -18.937 -5.719 1.00 87.25 215 ASP A CA 1
ATOM 1710 C C . ASP A 1 215 ? 16.432 -18.572 -5.773 1.00 87.25 215 ASP A C 1
ATOM 1712 O O . ASP A 1 215 ? 15.786 -18.310 -4.759 1.00 87.25 215 ASP A O 1
ATOM 1716 N N . VAL A 1 216 ? 15.892 -18.494 -6.995 1.00 91.25 216 VAL A N 1
ATOM 1717 C CA . VAL A 1 216 ? 14.452 -18.376 -7.234 1.00 91.25 216 VAL A CA 1
ATOM 1718 C C . VAL A 1 216 ? 13.826 -19.744 -7.025 1.00 91.25 216 VAL A C 1
ATOM 1720 O O . VAL A 1 216 ? 14.314 -20.749 -7.551 1.00 91.25 216 VAL A O 1
ATOM 1723 N N . LYS A 1 217 ? 12.731 -19.765 -6.273 1.00 89.69 217 LYS A N 1
ATOM 1724 C CA . LYS A 1 217 ? 11.886 -20.938 -6.070 1.00 89.69 217 LYS A CA 1
ATOM 1725 C C . LYS A 1 217 ? 10.550 -20.671 -6.736 1.00 89.69 217 LYS A C 1
ATOM 1727 O O . LYS A 1 217 ? 10.068 -19.547 -6.672 1.00 89.69 217 LYS A O 1
ATOM 1732 N N . CYS A 1 218 ? 9.993 -21.688 -7.379 1.00 89.00 218 CYS A N 1
ATOM 1733 C CA . CYS A 1 218 ? 8.636 -21.627 -7.895 1.00 89.00 218 CYS A CA 1
ATOM 1734 C C . CYS A 1 218 ? 7.850 -22.788 -7.301 1.00 89.00 218 CYS A C 1
ATOM 1736 O O . CYS A 1 218 ? 8.305 -23.934 -7.378 1.00 89.00 218 CYS A O 1
ATOM 1738 N N . GLU A 1 219 ? 6.714 -22.480 -6.698 1.00 88.12 219 GLU A N 1
ATOM 1739 C CA . GLU A 1 219 ? 5.838 -23.428 -6.017 1.00 88.12 219 GLU A CA 1
ATOM 1740 C C . GLU A 1 219 ? 4.504 -23.482 -6.765 1.00 88.12 219 GLU A C 1
ATOM 1742 O O . GLU A 1 219 ? 4.113 -22.514 -7.416 1.00 88.12 219 GLU A O 1
ATOM 1747 N N . SER A 1 220 ? 3.852 -24.646 -6.769 1.00 84.00 220 SER A N 1
ATOM 1748 C CA . SER A 1 220 ? 2.532 -24.765 -7.393 1.00 84.00 220 SER A CA 1
ATOM 1749 C C . SER A 1 220 ? 1.527 -23.976 -6.564 1.00 84.00 220 SER A C 1
ATOM 1751 O O . SER A 1 220 ? 1.535 -24.083 -5.340 1.00 84.00 220 SER A O 1
ATOM 1753 N N . ASP A 1 221 ? 0.644 -23.241 -7.238 1.00 79.75 221 ASP A N 1
ATOM 1754 C CA . ASP A 1 221 ? -0.414 -22.445 -6.606 1.00 79.75 221 ASP A CA 1
ATOM 1755 C C . ASP A 1 221 ? -1.471 -23.282 -5.857 1.00 79.75 221 ASP A C 1
ATOM 1757 O O . ASP A 1 221 ? -2.357 -22.727 -5.213 1.00 79.75 221 ASP A O 1
ATOM 1761 N N . GLY A 1 222 ? -1.422 -24.617 -5.953 1.00 75.75 222 GLY A N 1
ATOM 1762 C CA . GLY A 1 222 ? -2.379 -25.531 -5.324 1.00 75.75 222 GLY A CA 1
ATOM 1763 C C . GLY A 1 222 ? -3.759 -25.580 -5.992 1.00 75.75 222 GLY A C 1
ATOM 1764 O O . GLY A 1 222 ? -4.569 -26.428 -5.624 1.00 75.75 222 GLY A O 1
ATOM 1765 N N . HIS A 1 223 ? -4.011 -24.746 -7.005 1.00 72.88 223 HIS A N 1
ATOM 1766 C CA . HIS A 1 223 ? -5.292 -24.625 -7.713 1.00 72.88 223 HIS A CA 1
ATOM 1767 C C . HIS A 1 223 ? -5.256 -25.245 -9.121 1.00 72.88 223 HIS A C 1
ATOM 1769 O O . HIS A 1 223 ? -6.228 -25.171 -9.872 1.00 72.88 223 HIS A O 1
ATOM 1775 N N . GLY A 1 224 ? -4.160 -25.930 -9.460 1.00 62.28 224 GLY A N 1
ATOM 1776 C CA . GLY A 1 224 ? -4.090 -26.853 -10.593 1.00 62.28 224 GLY A CA 1
ATOM 1777 C C . GLY A 1 224 ? -3.807 -26.202 -11.945 1.00 62.28 224 GLY A C 1
ATOM 1778 O O . GLY A 1 224 ? -4.064 -26.833 -12.970 1.00 62.28 224 GLY A O 1
ATOM 1779 N N . GLY A 1 225 ? -3.273 -24.976 -11.972 1.00 71.81 225 GLY A N 1
ATOM 1780 C CA . GLY A 1 225 ? -3.030 -24.261 -13.229 1.00 71.81 225 GLY A CA 1
ATOM 1781 C C . GLY A 1 225 ? -1.739 -23.451 -13.303 1.00 71.81 225 GLY A C 1
ATOM 1782 O O . GLY A 1 225 ? -1.201 -23.309 -14.405 1.00 71.81 225 GLY A O 1
ATOM 1783 N N . GLY A 1 226 ? -1.218 -22.964 -12.176 1.00 82.81 226 GLY A N 1
ATOM 1784 C CA . GLY A 1 226 ? -0.125 -21.998 -12.157 1.00 82.81 226 GLY A CA 1
ATOM 1785 C C . GLY A 1 226 ? 1.003 -22.318 -11.182 1.00 82.81 226 GLY A C 1
ATOM 1786 O O . GLY A 1 226 ? 0.943 -23.216 -10.334 1.00 82.81 226 GLY A O 1
ATOM 1787 N N . TRP A 1 227 ? 2.076 -21.549 -11.340 1.00 87.19 227 TRP A N 1
ATOM 1788 C CA . TRP A 1 227 ? 3.239 -21.565 -10.467 1.00 87.19 227 TRP A CA 1
ATOM 1789 C C . TRP A 1 227 ? 3.545 -20.151 -10.000 1.00 87.19 227 TRP A C 1
ATOM 1791 O O . TRP A 1 227 ? 3.697 -19.249 -10.822 1.00 87.19 227 TRP A O 1
ATOM 1801 N N . GLU A 1 228 ? 3.717 -19.987 -8.695 1.00 85.19 228 GLU A N 1
ATOM 1802 C CA . GLU A 1 228 ? 4.150 -18.736 -8.089 1.00 85.19 228 GLU A CA 1
ATOM 1803 C C . GLU A 1 228 ? 5.657 -18.780 -7.875 1.00 85.19 228 GLU A C 1
ATOM 1805 O O . GLU A 1 228 ? 6.183 -19.692 -7.234 1.00 85.19 228 GLU A O 1
ATOM 1810 N N . CYS A 1 229 ? 6.371 -17.800 -8.423 1.00 88.06 229 CYS A N 1
ATOM 1811 C CA . CYS A 1 229 ? 7.811 -17.689 -8.249 1.00 88.06 229 CYS A CA 1
ATOM 1812 C C . CYS A 1 229 ? 8.159 -16.600 -7.230 1.00 88.06 229 CYS A C 1
ATOM 1814 O O . CYS A 1 229 ? 7.633 -15.491 -7.259 1.00 88.06 229 CYS A O 1
ATOM 1816 N N . GLY A 1 230 ? 9.123 -16.896 -6.364 1.00 87.81 230 GLY A N 1
ATOM 1817 C CA . GLY A 1 230 ? 9.616 -15.983 -5.343 1.00 87.81 230 GLY A CA 1
ATOM 1818 C C . GLY A 1 230 ? 11.106 -16.158 -5.079 1.00 87.81 230 GLY A C 1
ATOM 1819 O O . GLY A 1 230 ? 11.777 -17.047 -5.611 1.00 87.81 230 GLY A O 1
ATOM 1820 N N . THR A 1 231 ? 11.655 -15.282 -4.243 1.00 88.00 231 THR A N 1
ATOM 1821 C CA . THR A 1 231 ? 13.054 -15.357 -3.821 1.00 88.00 231 THR A CA 1
ATOM 1822 C C . THR A 1 231 ? 13.190 -15.005 -2.348 1.00 88.00 231 THR A C 1
ATOM 1824 O O . THR A 1 231 ? 12.595 -14.047 -1.868 1.00 88.00 231 THR A O 1
ATOM 1827 N N . GLY A 1 232 ? 14.066 -15.715 -1.634 1.00 86.75 232 GLY A N 1
ATOM 1828 C CA . GLY A 1 232 ? 14.406 -15.374 -0.249 1.00 86.75 232 GLY A CA 1
ATOM 1829 C C . GLY A 1 232 ? 15.260 -14.105 -0.114 1.00 86.75 232 GLY A C 1
ATOM 1830 O O . GLY A 1 232 ? 15.760 -13.823 0.972 1.00 86.75 232 GLY A O 1
ATOM 1831 N N . LEU A 1 233 ? 15.519 -13.355 -1.197 1.00 88.62 233 LEU A N 1
ATOM 1832 C CA . LEU A 1 233 ? 16.320 -12.128 -1.132 1.00 88.62 233 LEU A CA 1
ATOM 1833 C C . LEU A 1 233 ? 15.686 -11.051 -0.262 1.00 88.62 233 LEU A C 1
ATOM 1835 O O . LEU A 1 233 ? 16.423 -10.399 0.478 1.00 88.62 233 LEU A O 1
ATOM 1839 N N . LEU A 1 234 ? 14.367 -10.861 -0.353 1.00 88.38 234 LEU A N 1
ATOM 1840 C CA . LEU A 1 234 ? 13.681 -9.882 0.479 1.00 88.38 234 LEU A CA 1
ATOM 1841 C C . LEU A 1 234 ? 13.783 -10.291 1.950 1.00 88.38 234 LEU A C 1
ATOM 1843 O O . LEU A 1 234 ? 14.299 -9.513 2.740 1.00 88.38 234 LEU A O 1
ATOM 1847 N N . ASP A 1 235 ? 13.455 -11.533 2.301 1.00 88.12 235 ASP A N 1
ATOM 1848 C CA . ASP A 1 235 ? 13.569 -12.022 3.684 1.00 88.12 235 ASP A CA 1
ATOM 1849 C C . ASP A 1 235 ? 14.993 -11.909 4.241 1.00 88.12 235 ASP A C 1
ATOM 1851 O O . ASP A 1 235 ? 15.195 -11.441 5.363 1.00 88.12 235 ASP A O 1
ATOM 1855 N N . ARG A 1 236 ? 16.010 -12.259 3.441 1.00 90.12 236 ARG A N 1
ATOM 1856 C CA . ARG A 1 236 ? 17.419 -12.066 3.820 1.00 90.12 236 ARG A CA 1
ATOM 1857 C C . ARG A 1 236 ? 17.753 -10.595 4.044 1.00 90.12 236 ARG A C 1
ATOM 1859 O O . ARG A 1 236 ? 18.411 -10.276 5.029 1.00 90.12 236 ARG A O 1
ATOM 1866 N N . PHE A 1 237 ? 17.310 -9.706 3.152 1.00 91.31 237 PHE A N 1
ATOM 1867 C CA . PHE A 1 237 ? 17.517 -8.266 3.296 1.00 91.31 237 PHE A CA 1
ATOM 1868 C C . PHE A 1 237 ? 16.861 -7.737 4.577 1.00 91.31 237 PHE A C 1
ATOM 1870 O O . PHE A 1 237 ? 17.487 -6.993 5.329 1.00 91.31 237 PHE A O 1
ATOM 1877 N N . LEU A 1 238 ? 15.624 -8.151 4.848 1.00 88.75 238 LEU A N 1
ATOM 1878 C CA . LEU A 1 238 ? 14.870 -7.752 6.033 1.00 88.75 238 LEU A CA 1
ATOM 1879 C C . LEU A 1 238 ? 15.543 -8.242 7.320 1.00 88.75 238 LEU A C 1
ATOM 1881 O O . LEU A 1 238 ? 15.613 -7.494 8.294 1.00 88.75 238 LEU A O 1
ATOM 1885 N N . GLY A 1 239 ? 16.084 -9.464 7.309 1.00 87.88 239 GLY A N 1
ATOM 1886 C CA . GLY A 1 239 ? 16.861 -10.019 8.417 1.00 87.88 239 GLY A CA 1
ATOM 1887 C C . GLY A 1 239 ? 18.209 -9.323 8.636 1.00 87.88 239 GLY A C 1
ATOM 1888 O O . GLY A 1 239 ? 18.616 -9.131 9.778 1.00 87.88 239 GLY A O 1
ATOM 1889 N N . GLU A 1 240 ? 18.895 -8.916 7.563 1.00 92.69 240 GLU A N 1
ATOM 1890 C CA . GLU A 1 240 ? 20.165 -8.174 7.634 1.00 92.69 240 GLU A CA 1
ATOM 1891 C C . GLU A 1 240 ? 19.959 -6.721 8.095 1.00 92.69 240 GLU A C 1
ATOM 1893 O O . GLU A 1 240 ? 20.775 -6.182 8.844 1.00 92.69 240 GLU A O 1
ATOM 1898 N N . TYR A 1 241 ? 18.850 -6.094 7.691 1.00 90.50 241 TYR A N 1
ATOM 1899 C CA . TYR A 1 241 ? 18.542 -4.690 7.965 1.00 90.50 241 TYR A CA 1
ATOM 1900 C C . TYR A 1 241 ? 17.174 -4.507 8.641 1.00 90.50 241 TYR A C 1
ATOM 1902 O O . TYR A 1 241 ? 16.308 -3.815 8.095 1.00 90.50 241 TYR A O 1
ATOM 1910 N N . PRO A 1 242 ? 16.952 -5.050 9.852 1.00 85.50 242 PRO A N 1
ATOM 1911 C CA . PRO A 1 242 ? 15.634 -5.060 10.499 1.00 85.50 242 PRO A CA 1
ATOM 1912 C C . PRO A 1 242 ? 15.089 -3.660 10.820 1.00 85.50 242 PRO A C 1
ATOM 1914 O O . PRO A 1 242 ? 13.883 -3.494 10.980 1.00 85.50 242 PRO A O 1
ATOM 1917 N N . HIS A 1 243 ? 15.960 -2.649 10.868 1.00 84.00 243 HIS A N 1
ATOM 1918 C CA . HIS A 1 243 ? 15.603 -1.254 11.148 1.00 84.00 243 HIS A CA 1
ATOM 1919 C C . HIS A 1 243 ? 15.560 -0.354 9.904 1.00 84.00 243 HIS A C 1
ATOM 1921 O O . HIS A 1 243 ? 15.441 0.865 10.027 1.00 84.00 243 HIS A O 1
ATOM 1927 N N . SER A 1 244 ? 15.701 -0.921 8.701 1.00 87.62 244 SER A N 1
ATOM 1928 C CA . SER A 1 244 ? 15.559 -0.142 7.469 1.00 87.62 244 SER A CA 1
ATOM 1929 C C . SER A 1 244 ? 14.107 0.294 7.261 1.00 87.62 244 SER A C 1
ATOM 1931 O O . SER A 1 244 ? 13.170 -0.365 7.721 1.00 87.62 244 SER A O 1
ATOM 1933 N N . ARG A 1 245 ? 13.902 1.372 6.494 1.00 84.62 245 ARG A N 1
ATOM 1934 C CA . ARG A 1 245 ? 12.554 1.810 6.091 1.00 84.62 245 ARG A CA 1
ATOM 1935 C C . ARG A 1 245 ? 11.761 0.704 5.394 1.00 84.62 245 ARG A C 1
ATOM 1937 O O . ARG A 1 245 ? 10.568 0.557 5.632 1.00 84.62 245 ARG A O 1
ATOM 1944 N N . TRP A 1 246 ? 12.439 -0.111 4.587 1.00 87.44 246 TRP A N 1
ATOM 1945 C CA . TRP A 1 246 ? 11.837 -1.233 3.874 1.00 87.44 246 TRP A CA 1
ATOM 1946 C C . TRP A 1 246 ? 11.349 -2.302 4.850 1.00 87.44 246 TRP A C 1
ATOM 1948 O O . TRP A 1 246 ? 10.229 -2.784 4.714 1.00 87.44 246 TRP A O 1
ATOM 1958 N N . SER A 1 247 ? 12.140 -2.604 5.884 1.00 85.56 247 SER A N 1
ATOM 1959 C CA . SER A 1 247 ? 11.760 -3.553 6.935 1.00 85.56 247 SER A CA 1
ATOM 1960 C C . SER A 1 247 ? 10.606 -3.062 7.783 1.00 85.56 247 SER A C 1
ATOM 1962 O O . SER A 1 247 ? 9.666 -3.810 8.046 1.00 85.56 247 SER A O 1
ATOM 1964 N N . HIS A 1 248 ? 10.624 -1.785 8.154 1.00 82.81 248 HIS A N 1
ATOM 1965 C CA . HIS A 1 248 ? 9.508 -1.183 8.866 1.00 82.81 248 HIS A CA 1
ATOM 1966 C C . HIS A 1 248 ? 8.219 -1.215 8.018 1.00 82.81 248 HIS A C 1
ATOM 1968 O O . HIS A 1 248 ? 7.142 -1.487 8.548 1.00 82.81 248 HIS A O 1
ATOM 1974 N N . ARG A 1 249 ? 8.299 -0.977 6.702 1.00 81.06 249 ARG A N 1
ATOM 1975 C CA . ARG A 1 249 ? 7.118 -0.994 5.824 1.00 81.06 249 ARG A CA 1
ATOM 1976 C C . ARG A 1 249 ? 6.633 -2.402 5.513 1.00 81.06 249 ARG A C 1
ATOM 1978 O O . ARG A 1 249 ? 5.431 -2.627 5.479 1.00 81.06 249 ARG A O 1
ATOM 1985 N N . ARG A 1 250 ? 7.540 -3.369 5.363 1.00 81.88 250 ARG A N 1
ATOM 1986 C CA . ARG A 1 250 ? 7.155 -4.780 5.259 1.00 81.88 250 ARG A CA 1
ATOM 1987 C C . ARG A 1 250 ? 6.432 -5.251 6.517 1.00 81.88 250 ARG A C 1
ATOM 1989 O O . ARG A 1 250 ? 5.459 -5.986 6.424 1.00 81.88 250 ARG A O 1
ATOM 1996 N N . TYR A 1 251 ? 6.872 -4.790 7.686 1.00 81.44 251 TYR A N 1
ATOM 1997 C CA . TYR A 1 251 ? 6.154 -5.049 8.926 1.00 81.44 251 TYR A CA 1
ATOM 1998 C C . TYR A 1 251 ? 4.715 -4.513 8.871 1.00 81.44 251 TYR A C 1
ATOM 2000 O O . TYR A 1 251 ? 3.794 -5.247 9.212 1.00 81.44 251 TYR A O 1
ATOM 2008 N N . LEU A 1 252 ? 4.499 -3.286 8.379 1.00 76.25 252 LEU A N 1
ATOM 2009 C CA . LEU A 1 252 ? 3.142 -2.765 8.166 1.00 76.25 252 LEU A CA 1
ATOM 2010 C C . LEU A 1 252 ? 2.316 -3.664 7.242 1.00 76.25 252 LEU A C 1
ATOM 2012 O O . LEU A 1 252 ? 1.168 -3.944 7.558 1.00 76.25 252 LEU A O 1
ATOM 2016 N N . GLU A 1 253 ? 2.891 -4.124 6.131 1.00 73.94 253 GLU A N 1
ATOM 2017 C CA . GLU A 1 253 ? 2.197 -5.032 5.209 1.00 73.94 253 GLU A CA 1
ATOM 2018 C C . GLU A 1 253 ? 1.773 -6.333 5.878 1.00 73.94 253 GLU A C 1
ATOM 2020 O O . GLU A 1 253 ? 0.686 -6.812 5.584 1.00 73.94 253 GLU A O 1
ATOM 2025 N N . SER A 1 254 ? 2.610 -6.887 6.761 1.00 75.44 254 SER A N 1
ATOM 2026 C CA . SER A 1 254 ? 2.306 -8.137 7.463 1.00 75.44 254 SER A CA 1
ATOM 2027 C C . SER A 1 254 ? 1.215 -8.010 8.525 1.00 75.44 254 SER A C 1
ATOM 2029 O O . SER A 1 254 ? 0.685 -9.026 8.952 1.00 75.44 254 SER A O 1
ATOM 2031 N N . LEU A 1 255 ? 0.875 -6.795 8.971 1.00 76.50 255 LEU A N 1
ATOM 2032 C CA . LEU A 1 255 ? -0.110 -6.620 10.035 1.00 76.50 255 LEU A CA 1
ATOM 2033 C C . LEU A 1 255 ? -1.519 -6.965 9.552 1.00 76.50 255 LEU A C 1
ATOM 2035 O O . LEU A 1 255 ? -2.079 -6.256 8.714 1.00 76.50 255 LEU A O 1
ATOM 2039 N N . GLY A 1 256 ? -2.112 -7.991 10.167 1.00 63.41 256 GLY A N 1
ATOM 2040 C CA . GLY A 1 256 ? -3.488 -8.395 9.898 1.00 63.41 256 GLY A CA 1
ATOM 2041 C C . GLY A 1 256 ? -3.625 -9.136 8.572 1.00 63.41 256 GLY A C 1
ATOM 2042 O O . GLY A 1 256 ? -4.644 -8.983 7.905 1.00 63.41 256 GLY A O 1
ATOM 2043 N N . GLN A 1 257 ? -2.580 -9.871 8.171 1.00 66.06 257 GLN A N 1
ATOM 2044 C CA . GLN A 1 257 ? -2.631 -10.798 7.035 1.00 66.06 257 GLN A CA 1
ATOM 2045 C C . GLN A 1 257 ? -3.171 -12.178 7.428 1.00 66.06 257 GLN A C 1
ATOM 2047 O O . GLN A 1 257 ? -3.547 -12.947 6.547 1.00 66.06 257 GLN A O 1
ATOM 2052 N N . GLU A 1 258 ? -3.197 -12.513 8.722 1.00 62.56 258 GLU A N 1
ATOM 2053 C CA . GLU A 1 258 ? -3.748 -13.782 9.197 1.00 62.56 258 GLU A CA 1
ATOM 2054 C C . GLU A 1 258 ? -5.285 -13.762 9.055 1.00 62.56 258 GLU A C 1
ATOM 2056 O O . GLU A 1 258 ? -5.985 -13.030 9.760 1.00 62.56 258 GLU A O 1
ATOM 2061 N N . CYS A 1 259 ? -5.810 -14.549 8.105 1.00 63.34 259 CYS A N 1
ATOM 2062 C CA . CYS A 1 259 ? -7.241 -14.626 7.801 1.00 63.34 259 CYS A CA 1
ATOM 2063 C C . CYS A 1 259 ? -7.956 -15.732 8.561 1.00 63.34 259 CYS A C 1
ATOM 2065 O O . CYS A 1 259 ? -8.310 -16.770 8.013 1.00 63.34 259 CYS A O 1
ATOM 2067 N N . GLU A 1 260 ? -8.191 -15.469 9.840 1.00 60.94 260 GLU A N 1
ATOM 2068 C CA . GLU A 1 260 ? -8.980 -16.335 10.720 1.00 60.94 260 GLU A CA 1
ATOM 2069 C C . GLU A 1 260 ? -10.099 -15.544 11.432 1.00 60.94 260 GLU A C 1
ATOM 2071 O O . GLU A 1 260 ? -10.403 -15.798 12.593 1.00 60.94 260 GLU A O 1
ATOM 2076 N N . GLY A 1 261 ? -10.672 -14.515 10.786 1.00 62.69 261 GLY A N 1
ATOM 2077 C CA . GLY A 1 261 ? -11.751 -13.681 11.358 1.00 62.69 261 GLY A CA 1
ATOM 2078 C C . GLY A 1 261 ? -11.350 -12.774 12.540 1.00 62.69 261 GLY A C 1
ATOM 2079 O O . GLY A 1 261 ? -12.146 -11.975 13.026 1.00 62.69 261 GLY A O 1
ATOM 2080 N N . VAL A 1 262 ? -10.100 -12.855 13.015 1.00 75.44 262 VAL A N 1
ATOM 2081 C CA . VAL A 1 262 ? -9.586 -12.078 14.162 1.00 75.44 262 VAL A CA 1
ATOM 2082 C C . VAL A 1 262 ? -8.259 -11.369 13.877 1.00 75.44 262 VAL A C 1
ATOM 2084 O O . VAL A 1 262 ? -7.470 -11.121 14.794 1.00 75.44 262 VAL A O 1
ATOM 2087 N N . GLY A 1 263 ? -8.016 -10.971 12.625 1.00 82.38 263 GLY A N 1
ATOM 2088 C CA . GLY A 1 263 ? -6.785 -10.278 12.222 1.00 82.38 263 GLY A CA 1
ATOM 2089 C C . GLY A 1 263 ? -6.515 -8.995 13.025 1.00 82.38 263 GLY A C 1
ATOM 2090 O O . GLY A 1 263 ? -5.365 -8.597 13.215 1.00 82.38 263 GLY A O 1
ATOM 2091 N N . TYR A 1 264 ? -7.554 -8.359 13.587 1.00 88.50 264 TYR A N 1
ATOM 2092 C CA . TYR A 1 264 ? -7.393 -7.184 14.450 1.00 88.50 264 TYR A CA 1
ATOM 2093 C C . TYR A 1 264 ? -6.590 -7.496 15.724 1.00 88.50 264 TYR A C 1
ATOM 2095 O O . TYR A 1 264 ? -5.854 -6.634 16.210 1.00 88.50 264 TYR A O 1
ATOM 2103 N N . THR A 1 265 ? -6.699 -8.717 16.257 1.00 89.62 265 THR A N 1
ATOM 2104 C CA . THR A 1 265 ? -5.969 -9.153 17.455 1.00 89.62 265 THR A CA 1
ATOM 2105 C C . THR A 1 265 ? -4.474 -9.159 17.176 1.00 89.62 265 THR A C 1
ATOM 2107 O O . THR A 1 265 ? -3.705 -8.546 17.918 1.00 89.62 265 THR A O 1
ATOM 2110 N N . GLU A 1 266 ? -4.075 -9.733 16.042 1.00 87.88 266 GLU A N 1
ATOM 2111 C CA . GLU A 1 266 ? -2.689 -9.767 15.581 1.00 87.88 266 GLU A CA 1
ATOM 2112 C C . GLU A 1 266 ? -2.099 -8.349 15.475 1.00 87.88 266 GLU A C 1
ATOM 2114 O O . GLU A 1 266 ? -1.005 -8.069 15.980 1.00 87.88 266 GLU A O 1
ATOM 2119 N N . VAL A 1 267 ? -2.854 -7.415 14.881 1.00 90.25 267 VAL A N 1
ATOM 2120 C CA . VAL A 1 267 ? -2.421 -6.018 14.740 1.00 90.25 267 VAL A CA 1
ATOM 2121 C C . VAL A 1 267 ? -2.199 -5.352 16.093 1.00 90.25 267 VAL A C 1
ATOM 2123 O O . VAL A 1 267 ? -1.213 -4.631 16.272 1.00 90.25 267 VAL A O 1
ATOM 2126 N N . ILE A 1 268 ? -3.083 -5.588 17.061 1.00 93.44 268 ILE A N 1
ATOM 2127 C CA . ILE A 1 268 ? -2.959 -5.035 18.413 1.00 93.44 268 ILE A CA 1
ATOM 2128 C C . ILE A 1 268 ? -1.739 -5.638 19.126 1.00 93.44 268 ILE A C 1
ATOM 2130 O O . ILE A 1 268 ? -0.904 -4.898 19.664 1.00 93.44 268 ILE A O 1
ATOM 2134 N N . GLU A 1 269 ? -1.618 -6.965 19.109 1.00 92.19 269 GLU A N 1
ATOM 2135 C CA . GLU A 1 269 ? -0.591 -7.723 19.826 1.00 92.19 269 GLU A CA 1
ATOM 2136 C C . GLU A 1 269 ? 0.815 -7.487 19.278 1.00 92.19 269 GLU A C 1
ATOM 2138 O O . GLU A 1 269 ? 1.755 -7.323 20.059 1.00 92.19 269 GLU A O 1
ATOM 2143 N N . LYS A 1 270 ? 0.976 -7.409 17.953 1.00 89.75 270 LYS A N 1
ATOM 2144 C CA . LYS A 1 270 ? 2.270 -7.131 17.312 1.00 89.75 270 LYS A CA 1
ATOM 2145 C C . LYS A 1 270 ? 2.554 -5.620 17.287 1.00 89.75 270 LYS A C 1
ATOM 2147 O O . LYS A 1 270 ? 3.663 -5.185 17.631 1.00 89.75 270 LYS A O 1
ATOM 2152 N N . GLY A 1 271 ? 1.546 -4.799 16.968 1.00 92.19 271 GLY A N 1
ATOM 2153 C CA . GLY A 1 271 ? 1.645 -3.345 16.785 1.00 92.19 271 GLY A CA 1
ATOM 2154 C C . GLY A 1 271 ? 2.106 -2.579 18.022 1.00 92.19 271 GLY A C 1
ATOM 2155 O O . GLY A 1 271 ? 3.033 -1.765 17.945 1.00 92.19 271 GLY A O 1
ATOM 2156 N N . ILE A 1 272 ? 1.500 -2.841 19.185 1.00 95.19 272 ILE A N 1
ATOM 2157 C CA . ILE A 1 272 ? 1.816 -2.098 20.415 1.00 95.19 272 ILE A CA 1
ATOM 2158 C C . ILE A 1 272 ? 3.284 -2.304 20.845 1.00 95.19 272 ILE A C 1
ATOM 2160 O O . ILE A 1 272 ? 3.977 -1.309 21.098 1.00 95.19 272 ILE A O 1
ATOM 2164 N N . PRO A 1 273 ? 3.818 -3.542 20.925 1.00 93.94 273 PRO A N 1
ATOM 2165 C CA . PRO A 1 273 ? 5.238 -3.769 21.177 1.00 93.94 273 PRO A CA 1
ATOM 2166 C C . PRO A 1 273 ? 6.157 -3.158 20.119 1.00 93.94 273 PRO A C 1
ATOM 2168 O O . PRO A 1 273 ? 7.253 -2.714 20.468 1.00 93.94 273 PRO A O 1
ATOM 2171 N N . TRP A 1 274 ? 5.748 -3.134 18.847 1.00 90.56 274 TRP A N 1
ATOM 2172 C CA . TRP A 1 274 ? 6.547 -2.523 17.785 1.00 90.56 274 TRP A CA 1
ATOM 2173 C C . TRP A 1 274 ? 6.726 -1.018 18.005 1.00 90.56 274 TRP A C 1
ATOM 2175 O O . TRP A 1 274 ? 7.868 -0.559 17.995 1.00 90.56 274 TRP A O 1
ATOM 2185 N N . LEU A 1 275 ? 5.653 -0.278 18.325 1.00 92.56 275 LEU A N 1
ATOM 2186 C CA . LEU A 1 275 ? 5.725 1.164 18.629 1.00 92.56 275 LEU A CA 1
ATOM 2187 C C . LEU A 1 275 ? 6.637 1.463 19.822 1.00 92.56 275 LEU A C 1
ATOM 2189 O O . LEU A 1 275 ? 7.316 2.485 19.868 1.00 92.56 275 LEU A O 1
ATOM 2193 N N . ARG A 1 276 ? 6.672 0.569 20.816 1.00 93.00 276 ARG A N 1
ATOM 2194 C CA . ARG A 1 276 ? 7.563 0.736 21.974 1.00 93.00 276 ARG A CA 1
ATOM 2195 C C . ARG A 1 276 ? 9.035 0.601 21.590 1.00 93.00 276 ARG A C 1
ATOM 2197 O O . ARG A 1 276 ? 9.856 1.307 22.170 1.00 93.00 276 ARG A O 1
ATOM 2204 N N . ARG A 1 277 ? 9.353 -0.302 20.657 1.00 90.00 277 ARG A N 1
ATOM 2205 C CA . ARG A 1 277 ? 10.724 -0.612 20.220 1.00 90.00 277 ARG A CA 1
ATOM 2206 C C . ARG A 1 277 ? 11.255 0.346 19.152 1.00 90.00 277 ARG A C 1
ATOM 2208 O O . ARG A 1 277 ? 12.455 0.578 19.122 1.00 90.00 277 ARG A O 1
ATOM 2215 N N . HIS A 1 278 ? 10.386 0.924 18.326 1.00 87.06 278 HIS A N 1
ATOM 2216 C CA . HIS A 1 278 ? 10.774 1.737 17.167 1.00 87.06 278 HIS A CA 1
ATOM 2217 C C . HIS A 1 278 ? 10.387 3.205 17.339 1.00 87.06 278 HIS A C 1
ATOM 2219 O O . HIS A 1 278 ? 9.774 3.806 16.455 1.00 87.06 278 HIS A O 1
ATOM 2225 N N . ARG A 1 279 ? 10.750 3.779 18.496 1.00 88.12 279 ARG A N 1
ATOM 2226 C CA . ARG A 1 279 ? 10.430 5.175 18.793 1.00 88.12 279 ARG A CA 1
ATOM 2227 C C . ARG A 1 279 ? 11.084 6.131 17.795 1.00 88.12 279 ARG A C 1
ATOM 2229 O O . ARG A 1 279 ? 12.287 6.037 17.567 1.00 88.12 279 ARG A O 1
ATOM 2236 N N . GLY A 1 280 ? 10.309 7.061 17.247 1.00 82.94 280 GLY A N 1
ATOM 2237 C CA . GLY A 1 280 ? 10.756 8.033 16.244 1.00 82.94 280 GLY A CA 1
ATOM 2238 C C . GLY A 1 280 ? 10.876 7.478 14.822 1.00 82.94 280 GLY A C 1
ATOM 2239 O O . GLY A 1 280 ? 11.412 8.160 13.952 1.00 82.94 280 GLY A O 1
ATOM 2240 N N . SER A 1 281 ? 10.397 6.256 14.570 1.00 83.88 281 SER A N 1
ATOM 2241 C CA . SER A 1 281 ? 10.281 5.737 13.206 1.00 83.88 281 SER A CA 1
ATOM 2242 C C . SER A 1 281 ? 9.306 6.584 12.384 1.00 83.88 281 SER A C 1
ATOM 2244 O O . SER A 1 281 ? 8.245 6.974 12.869 1.00 83.88 281 SER A O 1
ATOM 2246 N N . GLU A 1 282 ? 9.609 6.797 11.102 1.00 80.88 282 GLU A N 1
ATOM 2247 C CA . GLU A 1 282 ? 8.695 7.464 10.160 1.00 80.88 282 GLU A CA 1
ATOM 2248 C C . GLU A 1 282 ? 7.350 6.729 10.007 1.00 80.88 282 GLU A C 1
ATOM 2250 O O . GLU A 1 282 ? 6.369 7.312 9.552 1.00 80.88 282 GLU A O 1
ATOM 2255 N N . LEU A 1 283 ? 7.291 5.456 10.419 1.00 82.31 283 LEU A N 1
ATOM 2256 C CA . LEU A 1 283 ? 6.088 4.631 10.341 1.00 82.31 283 LEU A CA 1
ATOM 2257 C C . LEU A 1 283 ? 5.239 4.615 11.610 1.00 82.31 283 LEU A C 1
ATOM 2259 O O . LEU A 1 283 ? 4.173 4.001 11.621 1.00 82.31 283 LEU A O 1
ATOM 2263 N N . GLU A 1 284 ? 5.673 5.281 12.680 1.00 88.56 284 GLU A N 1
ATOM 2264 C CA . GLU A 1 284 ? 4.861 5.402 13.889 1.00 88.56 284 GLU A CA 1
ATOM 2265 C C . GLU A 1 284 ? 3.417 5.875 13.639 1.00 88.56 284 GLU A C 1
ATOM 2267 O O . GLU A 1 284 ? 2.516 5.236 14.193 1.00 88.56 284 GLU A O 1
ATOM 2272 N N . PRO A 1 285 ? 3.135 6.918 12.823 1.00 84.81 285 PRO A N 1
ATOM 2273 C CA . PRO A 1 285 ? 1.754 7.320 12.554 1.00 84.81 285 PRO A CA 1
ATOM 2274 C C . PRO A 1 285 ? 0.939 6.206 11.885 1.00 84.81 285 PRO A C 1
ATOM 2276 O O . PRO A 1 285 ? -0.205 5.974 12.275 1.00 84.81 285 PRO A O 1
ATOM 2279 N N . PHE A 1 286 ? 1.539 5.453 10.960 1.00 84.31 286 PHE A N 1
ATOM 2280 C CA . PHE A 1 286 ? 0.886 4.339 10.268 1.00 84.31 286 PHE A CA 1
ATOM 2281 C C . PHE A 1 286 ? 0.554 3.187 11.220 1.00 84.31 286 PHE A C 1
ATOM 2283 O O . PHE A 1 286 ? -0.581 2.715 11.239 1.00 84.31 286 PHE A O 1
ATOM 2290 N N . VAL A 1 287 ? 1.507 2.758 12.058 1.00 89.69 287 VAL A N 1
ATOM 2291 C CA . VAL A 1 287 ? 1.268 1.680 13.036 1.00 89.69 287 VAL A CA 1
ATOM 2292 C C . VAL A 1 287 ? 0.252 2.124 14.093 1.00 89.69 287 VAL A C 1
ATOM 2294 O O . VAL A 1 287 ? -0.632 1.357 14.465 1.00 89.69 287 VAL A O 1
ATOM 2297 N N . THR A 1 288 ? 0.324 3.379 14.542 1.00 93.19 288 THR A N 1
ATOM 2298 C CA . THR A 1 288 ? -0.654 3.962 15.476 1.00 93.19 288 THR A CA 1
ATOM 2299 C C . THR A 1 288 ? -2.062 3.946 14.875 1.00 93.19 288 THR A C 1
ATOM 2301 O O . THR A 1 288 ? -3.015 3.548 15.546 1.00 93.19 288 THR A O 1
ATOM 2304 N N . ALA A 1 289 ? -2.199 4.323 13.601 1.00 89.56 289 ALA A N 1
ATOM 2305 C CA . ALA A 1 289 ? -3.468 4.274 12.885 1.00 89.56 289 ALA A CA 1
ATOM 2306 C C . ALA A 1 289 ? -3.977 2.839 12.685 1.00 89.56 289 ALA A C 1
ATOM 2308 O O . ALA A 1 289 ? -5.170 2.595 12.855 1.00 89.56 289 ALA A O 1
ATOM 2309 N N . ALA A 1 290 ? -3.089 1.890 12.369 1.00 89.81 290 ALA A N 1
ATOM 2310 C CA . ALA A 1 290 ? -3.434 0.479 12.217 1.00 89.81 290 ALA A CA 1
ATOM 2311 C C . ALA A 1 290 ? -3.994 -0.113 13.520 1.00 89.81 290 ALA A C 1
ATOM 2313 O O . ALA A 1 290 ? -5.033 -0.765 13.483 1.00 89.81 290 ALA A O 1
ATOM 2314 N N . ILE A 1 291 ? -3.370 0.186 14.667 1.00 94.88 291 ILE A N 1
ATOM 2315 C CA . ILE A 1 291 ? -3.853 -0.231 15.994 1.00 94.88 291 ILE A CA 1
ATOM 2316 C C . ILE A 1 291 ? -5.219 0.392 16.304 1.00 94.88 291 ILE A C 1
ATOM 2318 O O . ILE A 1 291 ? -6.113 -0.307 16.776 1.00 94.88 291 ILE A O 1
ATOM 2322 N N . ALA A 1 292 ? -5.407 1.687 16.024 1.00 95.56 292 ALA A N 1
ATOM 2323 C CA . ALA A 1 292 ? -6.698 2.347 16.225 1.00 95.56 292 ALA A CA 1
ATOM 2324 C C . ALA A 1 292 ? -7.811 1.667 15.408 1.00 95.56 292 ALA A C 1
ATOM 2326 O O . ALA A 1 292 ? -8.866 1.341 15.945 1.00 95.56 292 ALA A O 1
ATOM 2327 N N . GLN A 1 293 ? -7.534 1.388 14.131 1.00 92.75 293 GLN A N 1
ATOM 2328 C CA . GLN A 1 293 ? -8.455 0.694 13.228 1.00 92.75 293 GLN A CA 1
ATOM 2329 C C . GLN A 1 293 ? -8.715 -0.755 13.645 1.00 92.75 293 GLN A C 1
ATOM 2331 O O . GLN A 1 293 ? -9.801 -1.263 13.396 1.00 92.75 293 GLN A O 1
ATOM 2336 N N . ALA A 1 294 ? -7.750 -1.431 14.268 1.00 92.94 294 ALA A N 1
ATOM 2337 C CA . ALA A 1 294 ? -7.930 -2.789 14.768 1.00 92.94 294 ALA A CA 1
ATOM 2338 C C . ALA A 1 294 ? -8.916 -2.822 15.944 1.00 92.94 294 ALA A C 1
ATOM 2340 O O . ALA A 1 294 ? -9.869 -3.596 15.933 1.00 92.94 294 ALA A O 1
ATOM 2341 N N . TYR A 1 295 ? -8.764 -1.909 16.906 1.00 97.00 295 TYR A N 1
ATOM 2342 C CA . TYR A 1 295 ? -9.745 -1.748 17.982 1.00 97.00 295 TYR A CA 1
ATOM 2343 C C . TYR A 1 295 ? -11.126 -1.314 17.472 1.00 97.00 295 TYR A C 1
ATOM 2345 O O . TYR A 1 295 ? -12.145 -1.790 17.968 1.00 97.00 295 TYR A O 1
ATOM 2353 N N . GLU A 1 296 ? -11.169 -0.430 16.474 1.00 95.12 296 GLU A N 1
ATOM 2354 C CA . GLU A 1 296 ? -12.411 -0.048 15.802 1.00 95.12 296 GLU A CA 1
ATOM 2355 C C . GLU A 1 296 ? -13.068 -1.251 15.113 1.00 95.12 296 GLU A C 1
ATOM 2357 O O . GLU A 1 296 ? -14.268 -1.429 15.270 1.00 95.12 296 GLU A O 1
ATOM 2362 N N . THR A 1 297 ? -12.292 -2.090 14.415 1.00 92.69 297 THR A N 1
ATOM 2363 C CA . THR A 1 297 ? -12.782 -3.316 13.757 1.00 92.69 297 THR A CA 1
ATOM 2364 C C . THR A 1 297 ? -13.435 -4.236 14.780 1.00 92.69 297 THR A C 1
ATOM 2366 O O . THR A 1 297 ? -14.580 -4.626 14.598 1.00 92.69 297 THR A O 1
ATOM 2369 N N . TRP A 1 298 ? -12.759 -4.508 15.901 1.00 94.94 298 TRP A N 1
ATOM 2370 C CA . TRP A 1 298 ? -13.318 -5.331 16.977 1.00 94.94 298 TRP A CA 1
ATOM 2371 C C . TRP A 1 298 ? -14.672 -4.793 17.462 1.00 94.94 298 TRP A C 1
ATOM 2373 O O . TRP A 1 298 ? -15.651 -5.532 17.557 1.00 94.94 298 TRP A O 1
ATOM 2383 N N . TRP A 1 299 ? -14.762 -3.489 17.727 1.00 96.50 299 TRP A N 1
ATOM 2384 C CA . TRP A 1 299 ? -16.029 -2.891 18.134 1.00 96.50 299 TRP A CA 1
ATOM 2385 C C . TRP A 1 299 ? -17.102 -2.972 17.040 1.00 96.50 299 TRP A C 1
ATOM 2387 O O . TRP A 1 299 ? -18.241 -3.335 17.321 1.00 96.50 299 TRP A O 1
ATOM 2397 N N . SER A 1 300 ? -16.738 -2.660 15.803 1.00 93.81 300 SER A N 1
ATOM 2398 C CA . SER A 1 300 ? -17.641 -2.615 14.656 1.00 93.81 300 SER A CA 1
ATOM 2399 C C . SER A 1 300 ? -18.213 -4.005 14.332 1.00 93.81 300 SER A C 1
ATOM 2401 O O . SER A 1 300 ? -19.414 -4.125 14.111 1.00 93.81 300 SER A O 1
ATOM 2403 N N . LEU A 1 301 ? -17.411 -5.074 14.432 1.00 92.44 301 LEU A N 1
ATOM 2404 C CA . LEU A 1 301 ? -17.873 -6.463 14.283 1.00 92.44 301 LEU A CA 1
ATOM 2405 C C . LEU A 1 301 ? -18.880 -6.875 15.363 1.00 92.44 301 LEU A C 1
ATOM 2407 O O . LEU A 1 301 ? -19.803 -7.635 15.091 1.00 92.44 301 LEU A O 1
ATOM 2411 N N . SER A 1 302 ? -18.773 -6.335 16.582 1.00 94.88 302 SER A N 1
ATOM 2412 C CA . SER A 1 302 ? -19.769 -6.595 17.636 1.00 94.88 302 SER A CA 1
ATOM 2413 C C . SER A 1 302 ? -21.151 -5.990 17.352 1.00 94.88 302 SER A C 1
ATOM 2415 O O . SER A 1 302 ? -22.111 -6.291 18.061 1.00 94.88 302 SER A O 1
ATOM 2417 N N . LEU A 1 303 ? -21.245 -5.122 16.338 1.00 93.88 303 LEU A N 1
ATOM 2418 C CA . LEU A 1 303 ? -22.476 -4.488 15.870 1.00 93.88 303 LEU A CA 1
ATOM 2419 C C . LEU A 1 303 ? -22.967 -5.055 14.532 1.00 93.88 303 LEU A C 1
ATOM 2421 O O . LEU A 1 303 ? -23.981 -4.573 14.026 1.00 93.88 303 LEU A O 1
ATOM 2425 N N . ALA A 1 304 ? -22.270 -6.048 13.970 1.00 90.31 304 ALA A N 1
ATOM 2426 C CA . ALA A 1 304 ? -22.650 -6.682 12.715 1.00 90.31 304 ALA A CA 1
ATOM 2427 C C . ALA A 1 304 ? -24.107 -7.182 12.768 1.00 90.31 304 ALA A C 1
ATOM 2429 O O . ALA A 1 304 ? -24.525 -7.770 13.777 1.00 90.31 304 ALA A O 1
ATOM 2430 N N . PRO A 1 305 ? -24.916 -6.924 11.726 1.00 88.50 305 PRO A N 1
ATOM 2431 C CA . PRO A 1 305 ? -26.280 -7.412 11.678 1.00 88.50 305 PRO A CA 1
ATOM 2432 C C . PRO A 1 305 ? -26.298 -8.939 11.508 1.00 88.50 305 PRO A C 1
ATOM 2434 O O . PRO A 1 305 ? -25.350 -9.551 11.026 1.00 88.50 305 PRO A O 1
ATOM 2437 N N . ALA A 1 306 ? -27.394 -9.574 11.928 1.00 86.81 306 ALA A N 1
ATOM 2438 C CA . ALA A 1 306 ? -27.499 -11.036 11.957 1.00 86.81 306 ALA A CA 1
ATOM 2439 C C . ALA A 1 306 ? -27.527 -11.702 10.565 1.00 86.81 306 ALA A C 1
ATOM 2441 O O . ALA A 1 306 ? -27.466 -12.925 10.482 1.00 86.81 306 ALA A O 1
ATOM 2442 N N . ASP A 1 307 ? -27.684 -10.918 9.498 1.00 84.75 307 ASP A N 1
ATOM 2443 C CA . ASP A 1 307 ? -27.663 -11.353 8.102 1.00 84.75 307 ASP A CA 1
ATOM 2444 C C . ASP A 1 307 ? -26.283 -11.206 7.432 1.00 84.75 307 ASP A C 1
ATOM 2446 O O . ASP A 1 307 ? -26.148 -11.537 6.255 1.00 84.75 307 ASP A O 1
ATOM 2450 N N . GLU A 1 308 ? -25.250 -10.759 8.156 1.00 82.62 308 GLU A N 1
ATOM 2451 C CA . GLU A 1 308 ? -23.868 -10.739 7.662 1.00 82.62 308 GLU A CA 1
ATOM 2452 C C . GLU A 1 308 ? -23.308 -12.180 7.658 1.00 82.62 308 GLU A C 1
ATOM 2454 O O . GLU A 1 308 ? -22.966 -12.732 8.700 1.00 82.62 308 GLU A O 1
ATOM 2459 N N . GLU A 1 309 ? -23.259 -12.808 6.472 1.00 78.75 309 GLU A N 1
ATOM 2460 C CA . GLU A 1 309 ? -23.038 -14.257 6.250 1.00 78.75 309 GLU A CA 1
ATOM 2461 C C . GLU A 1 309 ? -21.794 -14.841 6.940 1.00 78.75 309 GLU A C 1
ATOM 2463 O O . GLU A 1 309 ? -21.763 -16.029 7.262 1.00 78.75 309 GLU A O 1
ATOM 2468 N N . PHE A 1 310 ? -20.790 -14.010 7.212 1.00 79.12 310 PHE A N 1
ATOM 2469 C CA . PHE A 1 310 ? -19.500 -14.452 7.731 1.00 79.12 310 PHE A CA 1
ATOM 2470 C C . PHE A 1 310 ? -19.103 -13.832 9.073 1.00 79.12 310 PHE A C 1
ATOM 2472 O O . PHE A 1 310 ? -17.986 -14.057 9.532 1.00 79.12 310 PHE A O 1
ATOM 2479 N N . VAL A 1 311 ? -20.001 -13.080 9.721 1.00 84.06 311 VAL A N 1
ATOM 2480 C CA . VAL A 1 311 ? -19.697 -12.390 10.982 1.00 84.06 311 VAL A CA 1
ATOM 2481 C C . VAL A 1 311 ? -20.715 -12.746 12.051 1.00 84.06 311 VAL A C 1
ATOM 2483 O O . VAL A 1 311 ? -21.908 -12.483 11.920 1.00 84.06 311 VAL A O 1
ATOM 2486 N N . THR A 1 312 ? -20.234 -13.267 13.181 1.00 87.50 312 THR A N 1
ATOM 2487 C CA . THR A 1 312 ? -21.080 -13.509 14.353 1.00 87.50 312 THR A CA 1
ATOM 2488 C C . THR A 1 312 ? -20.821 -12.444 15.414 1.00 87.50 312 THR A C 1
ATOM 2490 O O . THR A 1 312 ? -19.907 -12.560 16.226 1.00 87.50 312 THR A O 1
ATOM 2493 N N . ALA A 1 313 ? -21.674 -11.417 15.485 1.00 89.94 313 ALA A N 1
ATOM 2494 C CA . ALA A 1 313 ? -21.512 -10.296 16.424 1.00 89.94 313 ALA A CA 1
ATOM 2495 C C . ALA A 1 313 ? -21.282 -10.716 17.893 1.00 89.94 313 ALA A C 1
ATOM 2497 O O . ALA A 1 313 ? -20.525 -10.076 18.630 1.00 89.94 313 ALA A O 1
ATOM 2498 N N . ALA A 1 314 ? -21.901 -11.821 18.325 1.00 90.44 314 ALA A N 1
ATOM 2499 C CA . ALA A 1 314 ? -21.748 -12.356 19.677 1.00 90.44 314 ALA A CA 1
ATOM 2500 C C . ALA A 1 314 ? -20.305 -12.784 20.008 1.00 90.44 314 ALA A C 1
ATOM 2502 O O . ALA A 1 314 ? -19.890 -12.651 21.160 1.00 90.44 314 ALA A O 1
ATOM 2503 N N . GLU A 1 315 ? -19.533 -13.245 19.020 1.00 90.50 315 GLU A N 1
ATOM 2504 C CA . GLU A 1 315 ? -18.134 -13.664 19.194 1.00 90.50 315 GLU A CA 1
ATOM 2505 C C . GLU A 1 315 ? -17.223 -12.469 19.509 1.00 90.50 315 GLU A C 1
ATOM 2507 O O . GLU A 1 315 ? -16.243 -12.598 20.243 1.00 90.50 315 GLU A O 1
ATOM 2512 N N . HIS A 1 316 ? -17.606 -11.275 19.052 1.00 91.69 316 HIS A N 1
ATOM 2513 C CA . HIS A 1 316 ? -16.843 -10.041 19.232 1.00 91.69 316 HIS A CA 1
ATOM 2514 C C . HIS A 1 316 ? -17.359 -9.160 20.380 1.00 91.69 316 HIS A C 1
ATOM 2516 O O . HIS A 1 316 ? -16.706 -8.181 20.739 1.00 91.69 316 HIS A O 1
ATOM 2522 N N . ALA A 1 317 ? -18.502 -9.489 20.994 1.00 93.75 317 ALA A N 1
ATOM 2523 C CA . ALA A 1 317 ? -19.162 -8.652 22.002 1.00 93.75 317 ALA A CA 1
ATOM 2524 C C . ALA A 1 317 ? -18.343 -8.468 23.293 1.00 93.75 317 ALA A C 1
ATOM 2526 O O . ALA A 1 317 ? -18.375 -7.402 23.923 1.00 93.75 317 ALA A O 1
ATOM 2527 N N . ALA A 1 318 ? -17.595 -9.496 23.702 1.00 95.56 318 ALA A N 1
ATOM 2528 C CA . ALA A 1 318 ? -16.758 -9.431 24.893 1.00 95.56 318 ALA A CA 1
ATOM 2529 C C . ALA A 1 318 ? -15.662 -8.371 24.710 1.00 95.56 318 ALA A C 1
ATOM 2531 O O . ALA A 1 318 ? -14.821 -8.480 23.830 1.00 95.56 318 ALA A O 1
ATOM 2532 N N . GLY A 1 319 ? -15.664 -7.329 25.546 1.00 95.81 319 GLY A N 1
ATOM 2533 C CA . GLY A 1 319 ? -14.657 -6.263 25.489 1.00 95.81 319 GLY A CA 1
ATOM 2534 C C . GLY A 1 319 ? -14.874 -5.204 24.399 1.00 95.81 319 GLY A C 1
ATOM 2535 O O . GLY A 1 319 ? -14.148 -4.210 24.400 1.00 95.81 319 GLY A O 1
ATOM 2536 N N . ALA A 1 320 ? -15.897 -5.324 23.547 1.00 95.81 320 ALA A N 1
ATOM 2537 C CA . ALA A 1 320 ? -16.124 -4.411 22.421 1.00 95.81 320 ALA A CA 1
ATOM 2538 C C . ALA A 1 320 ? -16.289 -2.940 22.843 1.00 95.81 320 ALA A C 1
ATOM 2540 O O . ALA A 1 320 ? -15.742 -2.029 22.222 1.00 95.81 320 ALA A O 1
ATOM 2541 N N . GLY A 1 321 ? -16.987 -2.690 23.957 1.00 97.31 321 GLY A N 1
ATOM 2542 C CA . GLY A 1 321 ? -17.115 -1.341 24.520 1.00 97.31 321 GLY A CA 1
ATOM 2543 C C . GLY A 1 321 ? -15.763 -0.739 24.921 1.00 97.31 321 GLY A C 1
ATOM 2544 O O . GLY A 1 321 ? -15.509 0.437 24.670 1.00 97.31 321 GLY A O 1
ATOM 2545 N N . ARG A 1 322 ? -14.854 -1.558 25.465 1.00 98.00 322 ARG A N 1
ATOM 2546 C CA . ARG A 1 322 ? -13.490 -1.126 25.787 1.00 98.00 322 ARG A CA 1
ATOM 2547 C C . ARG A 1 322 ? -12.648 -0.933 24.525 1.00 98.00 322 ARG A C 1
ATOM 2549 O O . ARG A 1 322 ? -11.851 0.000 24.474 1.00 98.00 322 ARG A O 1
ATOM 2556 N N . ALA A 1 323 ? -12.832 -1.779 23.512 1.00 97.69 323 ALA A N 1
ATOM 2557 C CA . ALA A 1 323 ? -12.177 -1.628 22.218 1.00 97.69 323 ALA A CA 1
ATOM 2558 C C . ALA A 1 323 ? -12.531 -0.278 21.574 1.00 97.69 323 ALA A C 1
ATOM 2560 O O . ALA A 1 323 ? -11.635 0.458 21.170 1.00 97.69 323 ALA A O 1
ATOM 2561 N N . ARG A 1 324 ? -13.806 0.124 21.604 1.00 98.25 324 ARG A N 1
ATOM 2562 C CA . ARG A 1 324 ? -14.257 1.450 21.150 1.00 98.25 324 ARG A CA 1
ATOM 2563 C C . ARG A 1 324 ? -13.519 2.600 21.838 1.00 98.25 324 ARG A C 1
ATOM 2565 O O . ARG A 1 324 ? -13.034 3.505 21.164 1.00 98.25 324 ARG A O 1
ATOM 2572 N N . GLU A 1 325 ? -13.425 2.573 23.167 1.00 98.50 325 GLU A N 1
ATOM 2573 C CA . GLU A 1 325 ? -12.694 3.595 23.932 1.00 98.50 325 GLU A CA 1
ATOM 2574 C C . GLU A 1 325 ? -11.215 3.646 23.533 1.00 98.50 325 GLU A C 1
ATOM 2576 O O . GLU A 1 325 ? -10.672 4.719 23.283 1.00 98.50 325 GLU A O 1
ATOM 2581 N N . LEU A 1 326 ? -10.575 2.479 23.406 1.00 98.50 326 LEU A N 1
ATOM 2582 C CA . LEU A 1 326 ? -9.178 2.380 22.993 1.00 98.50 326 LEU A CA 1
ATOM 2583 C C . LEU A 1 326 ? -8.964 2.895 21.566 1.00 98.50 326 LEU A C 1
ATOM 2585 O O . LEU A 1 326 ? -7.977 3.585 21.321 1.00 98.50 326 LEU A O 1
ATOM 2589 N N . ALA A 1 327 ? -9.876 2.615 20.634 1.00 97.88 327 ALA A N 1
ATOM 2590 C CA . ALA A 1 327 ? -9.817 3.152 19.277 1.00 97.88 327 ALA A CA 1
ATOM 2591 C C . ALA A 1 327 ? -9.837 4.690 19.284 1.00 97.88 327 ALA A C 1
ATOM 2593 O O . ALA A 1 327 ? -8.990 5.321 18.647 1.00 97.88 327 ALA A O 1
ATOM 2594 N N . ILE A 1 328 ? -10.747 5.297 20.059 1.00 98.25 328 ILE A N 1
ATOM 2595 C CA . ILE A 1 328 ? -10.828 6.757 20.235 1.00 98.25 328 ILE A CA 1
ATOM 2596 C C . ILE A 1 328 ? -9.516 7.304 20.813 1.00 98.25 328 ILE A C 1
ATOM 2598 O O . ILE A 1 328 ? -8.952 8.251 20.260 1.00 98.25 328 ILE A O 1
ATOM 2602 N N . ASP A 1 329 ? -8.996 6.690 21.878 1.00 98.25 329 ASP A N 1
ATOM 2603 C CA . ASP A 1 329 ? -7.746 7.108 22.520 1.00 98.25 329 ASP A CA 1
ATOM 2604 C C . ASP A 1 329 ? -6.559 7.054 21.548 1.00 98.25 329 ASP A C 1
ATOM 2606 O O . ASP A 1 329 ? -5.759 7.994 21.474 1.00 98.25 329 ASP A O 1
ATOM 2610 N N . TRP A 1 330 ? -6.446 5.984 20.757 1.00 98.06 330 TRP A N 1
ATOM 2611 C CA . TRP A 1 330 ? -5.396 5.849 19.748 1.00 98.06 330 TRP A CA 1
ATOM 2612 C C . TRP A 1 330 ? -5.535 6.876 18.621 1.00 98.06 330 TRP A C 1
ATOM 2614 O O . TRP A 1 330 ? -4.527 7.452 18.199 1.00 98.06 330 TRP A O 1
ATOM 2624 N N . TYR A 1 331 ? -6.754 7.179 18.172 1.00 96.94 331 TYR A N 1
ATOM 2625 C CA . TYR A 1 331 ? -6.986 8.234 17.185 1.00 96.94 331 TYR A CA 1
ATOM 2626 C C . TYR A 1 331 ? -6.657 9.631 17.705 1.00 96.94 331 TYR A C 1
ATOM 2628 O O . TYR A 1 331 ? -6.041 10.419 16.981 1.00 96.94 331 TYR A O 1
ATOM 2636 N N . HIS A 1 332 ? -7.004 9.939 18.953 1.00 97.31 332 HIS A N 1
ATOM 2637 C CA . HIS A 1 332 ? -6.611 11.193 19.591 1.00 97.31 332 HIS A CA 1
ATOM 2638 C C . HIS A 1 332 ? -5.095 11.284 19.756 1.00 97.31 332 HIS A C 1
ATOM 2640 O O . HIS A 1 332 ? -4.495 12.313 19.444 1.00 97.31 332 HIS A O 1
ATOM 2646 N N . ARG A 1 333 ? -4.446 10.196 20.183 1.00 96.31 333 ARG A N 1
ATOM 2647 C CA . ARG A 1 333 ? -2.987 10.131 20.288 1.00 96.31 333 ARG A CA 1
ATOM 2648 C C . ARG A 1 333 ? -2.319 10.412 18.944 1.00 96.31 333 ARG A C 1
ATOM 2650 O O . ARG A 1 333 ? -1.381 11.202 18.891 1.00 96.31 333 ARG A O 1
ATOM 2657 N N . LEU A 1 334 ? -2.819 9.806 17.871 1.00 92.06 334 LEU A N 1
ATOM 2658 C CA . LEU A 1 334 ? -2.347 10.034 16.509 1.00 92.06 334 LEU A CA 1
ATOM 2659 C C . LEU A 1 334 ? -2.460 11.516 16.108 1.00 92.06 334 LEU A C 1
ATOM 2661 O O . LEU A 1 334 ? -1.514 12.079 15.564 1.00 92.06 334 LEU A O 1
ATOM 2665 N N . GLN A 1 335 ? -3.572 12.176 16.445 1.00 91.62 335 GLN A N 1
ATOM 2666 C CA . GLN A 1 335 ? -3.772 13.609 16.187 1.00 91.62 335 GLN A CA 1
ATOM 2667 C C . GLN A 1 335 ? -2.842 14.515 16.982 1.00 91.62 335 GLN A C 1
ATOM 2669 O O . GLN A 1 335 ? -2.415 15.543 16.463 1.00 91.62 335 GLN A O 1
ATOM 2674 N N . GLN A 1 336 ? -2.550 14.152 18.228 1.00 95.25 336 GLN A N 1
ATOM 2675 C CA . GLN A 1 336 ? -1.695 14.937 19.113 1.00 95.25 336 GLN A CA 1
ATOM 2676 C C . GLN A 1 336 ? -0.213 14.769 18.771 1.00 95.25 336 GLN A C 1
ATOM 2678 O O . GLN A 1 336 ? 0.528 15.748 18.764 1.00 95.25 336 GLN A O 1
ATOM 2683 N N . GLN A 1 337 ? 0.222 13.536 18.498 1.00 93.38 337 GLN A N 1
ATOM 2684 C CA . GLN A 1 337 ? 1.633 13.203 18.279 1.00 93.38 337 GLN A CA 1
ATOM 2685 C C . GLN A 1 337 ? 2.070 13.438 16.832 1.00 93.38 337 GLN A C 1
ATOM 2687 O O . GLN A 1 337 ? 3.206 13.843 16.604 1.00 93.38 337 GLN A O 1
ATOM 2692 N N . TYR A 1 338 ? 1.168 13.248 15.865 1.00 88.88 338 TYR A N 1
ATOM 2693 C CA . TYR A 1 338 ? 1.471 13.360 14.437 1.00 88.88 338 TYR A CA 1
ATOM 2694 C C . TYR A 1 338 ? 0.440 14.243 13.712 1.00 88.88 338 TYR A C 1
ATOM 2696 O O . TYR A 1 338 ? -0.166 13.801 12.732 1.00 88.88 338 TYR A O 1
ATOM 2704 N N . PRO A 1 339 ? 0.217 15.501 14.149 1.00 86.00 339 PRO A N 1
ATOM 2705 C CA . PRO A 1 339 ? -0.852 16.361 13.630 1.00 86.00 339 PRO A CA 1
ATOM 2706 C C . PRO A 1 339 ? -0.739 16.677 12.134 1.00 86.00 339 PRO A C 1
ATOM 2708 O O . PRO A 1 339 ? -1.719 17.105 11.533 1.00 86.00 339 PRO A O 1
ATOM 2711 N N . GLU A 1 340 ? 0.434 16.496 11.533 1.00 78.06 340 GLU A N 1
ATOM 2712 C CA . GLU A 1 340 ? 0.678 16.770 10.112 1.00 78.06 340 GLU A CA 1
ATOM 2713 C C . GLU A 1 340 ? 0.579 15.510 9.236 1.00 78.06 340 GLU A C 1
ATOM 2715 O O . GLU A 1 340 ? 0.644 15.608 8.015 1.00 78.06 340 GLU A O 1
ATOM 2720 N N . SER A 1 341 ? 0.378 14.332 9.839 1.00 73.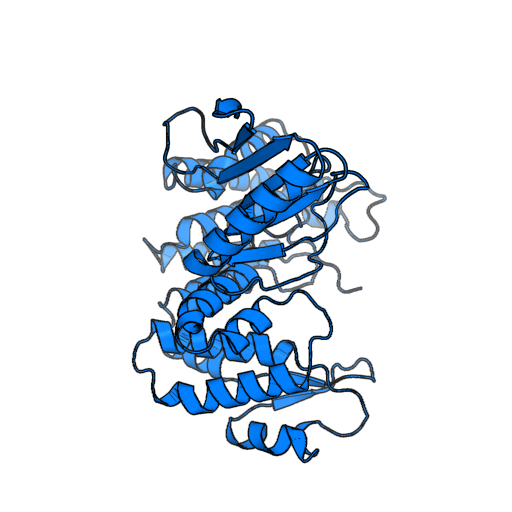81 341 SER A N 1
ATOM 2721 C CA . SER A 1 341 ? 0.208 13.076 9.103 1.00 73.81 341 SER A CA 1
ATOM 2722 C C . SER A 1 341 ? -1.166 12.988 8.424 1.00 73.81 341 SER A C 1
ATOM 2724 O O . SER A 1 341 ? -2.172 13.543 8.899 1.00 73.81 341 SER A O 1
ATOM 2726 N N . ILE A 1 342 ? -1.229 12.260 7.306 1.00 72.25 342 ILE A N 1
ATOM 2727 C CA . ILE A 1 342 ? -2.498 11.996 6.619 1.00 72.25 342 ILE A CA 1
ATOM 2728 C C . ILE A 1 342 ? -3.412 11.145 7.507 1.00 72.25 342 ILE A C 1
ATOM 2730 O O . ILE A 1 342 ? -4.601 11.446 7.631 1.00 72.25 342 ILE A O 1
ATOM 2734 N N . GLU A 1 343 ? -2.843 10.180 8.231 1.00 78.94 343 GLU A N 1
ATOM 2735 C CA . GLU A 1 343 ? -3.541 9.294 9.161 1.00 78.94 343 GLU A CA 1
ATOM 2736 C C . GLU A 1 343 ? -4.265 10.097 10.244 1.00 78.94 343 GLU A C 1
ATOM 2738 O O . GLU A 1 343 ? -5.449 9.881 10.509 1.00 78.94 343 GLU A O 1
ATOM 2743 N N . ALA A 1 344 ? -3.582 11.076 10.840 1.00 76.75 344 ALA A N 1
ATOM 2744 C CA . ALA A 1 344 ? -4.189 11.944 11.836 1.00 76.75 344 ALA A CA 1
ATOM 2745 C C . ALA A 1 344 ? -5.335 12.776 11.256 1.00 76.75 344 ALA A C 1
ATOM 2747 O O . ALA A 1 344 ? -6.238 13.185 11.984 1.00 76.75 344 ALA A O 1
ATOM 2748 N N . THR A 1 345 ? -5.273 13.138 9.971 1.00 74.69 345 THR A N 1
ATOM 2749 C CA . THR A 1 345 ? -6.328 13.958 9.357 1.00 74.69 345 THR A CA 1
ATOM 2750 C C . THR A 1 345 ? -7.598 13.149 9.167 1.00 74.69 345 THR A C 1
ATOM 2752 O O . THR A 1 345 ? -8.698 13.641 9.410 1.00 74.69 345 THR A O 1
ATOM 2755 N N . LEU A 1 346 ? -7.427 11.890 8.785 1.00 75.31 346 LEU A N 1
ATOM 2756 C CA . LEU A 1 346 ? -8.515 10.951 8.565 1.00 75.31 346 LEU A CA 1
ATOM 2757 C C . LEU A 1 346 ? -9.106 10.410 9.871 1.00 75.31 346 LEU A C 1
ATOM 2759 O O . LEU A 1 346 ? -10.247 9.956 9.882 1.00 75.31 346 LEU A O 1
ATOM 2763 N N . SER A 1 347 ? -8.371 10.480 10.984 1.00 83.56 347 SER A N 1
ATOM 2764 C CA . SER A 1 347 ? -8.837 9.943 12.264 1.00 83.56 347 SER A CA 1
ATOM 2765 C C . SER A 1 347 ? -9.930 10.770 12.944 1.00 83.56 347 SER A C 1
ATOM 2767 O O . SER A 1 347 ? -10.677 10.225 13.749 1.00 83.56 347 SER A O 1
ATOM 2769 N N . GLY A 1 348 ? -10.055 12.068 12.641 1.00 83.25 348 GLY A N 1
ATOM 2770 C CA . GLY A 1 348 ? -11.021 12.962 13.302 1.00 83.25 348 GLY A CA 1
ATOM 2771 C C . GLY A 1 348 ? -12.476 12.545 13.113 1.00 83.25 348 GLY A C 1
ATOM 2772 O O . GLY A 1 348 ? -13.158 12.290 14.106 1.00 83.25 348 GLY A O 1
ATOM 2773 N N . PRO A 1 349 ? -12.951 12.420 11.864 1.00 84.06 349 PRO A N 1
ATOM 2774 C CA . PRO A 1 349 ? -14.299 11.934 11.593 1.00 84.06 349 PRO A CA 1
ATOM 2775 C C . PRO A 1 349 ? -14.590 10.570 12.238 1.00 84.06 349 PRO A C 1
ATOM 2777 O O . PRO A 1 349 ? -15.654 10.403 12.830 1.00 84.06 349 PRO A O 1
ATOM 2780 N N . ARG A 1 350 ? -13.629 9.633 12.207 1.00 86.31 350 ARG A N 1
ATOM 2781 C CA . ARG A 1 350 ? -13.787 8.290 12.795 1.00 86.31 350 ARG A CA 1
ATOM 2782 C C . ARG A 1 350 ? -13.895 8.333 14.315 1.00 86.31 350 ARG A C 1
ATOM 2784 O O . ARG A 1 350 ? -14.801 7.733 14.880 1.00 86.31 350 ARG A O 1
ATOM 2791 N N . ALA A 1 351 ? -13.019 9.087 14.982 1.00 91.06 351 ALA A N 1
ATOM 2792 C CA . ALA A 1 351 ? -13.086 9.272 16.428 1.00 91.06 351 ALA A CA 1
ATOM 2793 C C . ALA A 1 351 ? -14.430 9.886 16.853 1.00 91.06 351 ALA A C 1
ATOM 2795 O O . ALA A 1 351 ? -15.022 9.430 17.826 1.00 91.06 351 ALA A O 1
ATOM 2796 N N . ASN A 1 352 ? -14.950 10.858 16.095 1.00 87.94 352 ASN A N 1
ATOM 2797 C CA . ASN A 1 352 ? -16.254 11.463 16.369 1.00 87.94 352 ASN A CA 1
ATOM 2798 C C . ASN A 1 352 ? -17.407 10.460 16.204 1.00 87.94 352 ASN A C 1
ATOM 2800 O O . ASN A 1 352 ? -18.265 10.391 17.080 1.00 87.94 352 ASN A O 1
ATOM 2804 N N . GLN A 1 353 ? -17.420 9.666 15.124 1.00 89.31 353 GLN A N 1
ATOM 2805 C CA . GLN A 1 353 ? -18.415 8.599 14.914 1.00 89.31 353 GLN A CA 1
ATOM 2806 C C . GLN A 1 353 ? -18.379 7.571 16.048 1.00 89.31 353 GLN A C 1
ATOM 2808 O O . GLN A 1 353 ? -19.415 7.254 16.641 1.00 89.31 353 GLN A O 1
ATOM 2813 N N . LEU A 1 354 ? -17.173 7.134 16.421 1.00 94.25 354 LEU A N 1
ATOM 2814 C CA . LEU A 1 354 ? -16.972 6.243 17.552 1.00 94.25 354 LEU A CA 1
ATOM 2815 C C . LEU A 1 354 ? -17.497 6.872 18.838 1.00 94.25 354 LEU A C 1
ATOM 2817 O O . LEU A 1 354 ? -18.239 6.205 19.539 1.00 94.25 354 LEU A O 1
ATOM 2821 N N . GLN A 1 355 ? -17.222 8.141 19.148 1.00 96.44 355 GLN A N 1
ATOM 2822 C CA . GLN A 1 355 ? -17.709 8.809 20.369 1.00 96.44 355 GLN A CA 1
ATOM 2823 C C . GLN A 1 355 ? -19.236 8.852 20.495 1.00 96.44 355 GLN A C 1
ATOM 2825 O O . GLN A 1 355 ? -19.753 8.759 21.609 1.00 96.44 355 GLN A O 1
ATOM 2830 N N . ILE A 1 356 ? -19.960 8.924 19.379 1.00 95.19 356 ILE A N 1
ATOM 2831 C CA . ILE A 1 356 ? -21.432 8.900 19.366 1.00 95.19 356 ILE A CA 1
ATOM 2832 C C . ILE A 1 356 ? -22.023 7.497 19.164 1.00 95.19 356 ILE A C 1
ATOM 2834 O O . ILE A 1 356 ? -23.236 7.339 19.221 1.00 95.19 356 ILE A O 1
ATOM 2838 N N . GLY A 1 357 ? -21.176 6.476 18.998 1.00 93.06 357 GLY A N 1
ATOM 2839 C CA . GLY A 1 357 ? -21.581 5.067 18.975 1.00 93.06 357 GLY A CA 1
ATOM 2840 C C . GLY A 1 357 ? -22.195 4.618 17.650 1.00 93.06 357 GLY A C 1
ATOM 2841 O O . GLY A 1 357 ? -22.949 3.653 17.642 1.00 93.06 357 GLY A O 1
ATOM 2842 N N . ILE A 1 358 ? -21.892 5.318 16.553 1.00 90.12 358 ILE A N 1
ATOM 2843 C CA . ILE A 1 358 ? -22.344 4.954 15.204 1.00 90.12 358 ILE A CA 1
ATOM 2844 C C . ILE A 1 358 ? -21.385 3.934 14.609 1.00 90.12 358 ILE A C 1
ATOM 2846 O O . ILE A 1 358 ? -20.186 4.221 14.540 1.00 90.12 358 ILE A O 1
ATOM 2850 N N . ASP A 1 359 ? -21.910 2.779 14.187 1.00 89.19 359 ASP A N 1
ATOM 2851 C CA . ASP A 1 359 ? -21.110 1.755 13.515 1.00 89.19 359 ASP A CA 1
ATOM 2852 C C . ASP A 1 359 ? -20.385 2.364 12.307 1.00 89.19 359 ASP A C 1
ATOM 2854 O O . ASP A 1 359 ? -20.991 3.032 11.467 1.00 89.19 359 ASP A O 1
ATOM 2858 N N . THR A 1 360 ? -19.073 2.160 12.244 1.00 83.50 360 THR A N 1
ATOM 2859 C CA . THR A 1 360 ? -18.229 2.674 11.164 1.00 83.50 360 THR A CA 1
ATOM 2860 C C . THR A 1 360 ? -18.146 1.716 9.980 1.00 83.50 360 THR A C 1
ATOM 2862 O O . THR A 1 360 ? -17.480 2.046 8.999 1.00 83.50 360 THR A O 1
ATOM 2865 N N . ALA A 1 361 ? -18.796 0.545 10.073 1.00 83.75 361 ALA A N 1
ATOM 2866 C CA . ALA A 1 361 ? -18.686 -0.556 9.116 1.00 83.75 361 ALA A CA 1
ATOM 2867 C C . ALA A 1 361 ? -17.220 -0.941 8.838 1.00 83.75 361 ALA A C 1
ATOM 2869 O O . ALA A 1 361 ? -16.849 -1.379 7.750 1.00 83.75 361 ALA A O 1
ATOM 2870 N N . GLN A 1 362 ? -16.347 -0.746 9.829 1.00 84.75 362 GLN A N 1
ATOM 2871 C CA . GLN A 1 362 ? -14.943 -1.089 9.715 1.00 84.75 362 GLN A CA 1
ATOM 2872 C C . GLN A 1 362 ? -14.798 -2.609 9.831 1.00 84.75 362 GLN A C 1
ATOM 2874 O O . GLN A 1 362 ? -14.853 -3.164 10.925 1.00 84.75 362 GLN A O 1
ATOM 2879 N N . ARG A 1 363 ? -14.587 -3.273 8.694 1.00 83.38 363 ARG A N 1
ATOM 2880 C CA . ARG A 1 363 ? -14.382 -4.731 8.581 1.00 83.38 363 ARG A CA 1
ATOM 2881 C C . ARG A 1 363 ? -12.963 -5.099 8.142 1.00 83.38 363 ARG A C 1
ATOM 2883 O O . ARG A 1 363 ? -12.672 -6.220 7.779 1.00 83.38 363 ARG A O 1
ATOM 2890 N N . ARG A 1 364 ? -12.037 -4.142 8.153 1.00 71.00 364 ARG A N 1
ATOM 2891 C CA . ARG A 1 364 ? -10.709 -4.278 7.539 1.00 71.00 364 ARG A CA 1
ATOM 2892 C C . ARG A 1 364 ? -9.901 -5.518 7.946 1.00 71.00 364 ARG A C 1
ATOM 2894 O O . ARG A 1 364 ? -9.150 -6.032 7.123 1.00 71.00 364 ARG A O 1
ATOM 2901 N N . TYR A 1 365 ? -9.940 -5.886 9.222 1.00 76.56 365 TYR A N 1
ATOM 2902 C CA . TYR A 1 365 ? -9.194 -7.037 9.746 1.00 76.56 365 TYR A CA 1
ATOM 2903 C C . TYR A 1 365 ? -10.108 -8.216 10.074 1.00 76.56 365 TYR A C 1
ATOM 2905 O O . TYR A 1 365 ? -9.758 -9.077 10.881 1.00 76.56 365 TYR A O 1
ATOM 2913 N N . ASP A 1 366 ? -11.288 -8.192 9.472 1.00 77.31 366 ASP A N 1
ATOM 2914 C CA . ASP A 1 366 ? -12.152 -9.335 9.317 1.00 77.31 366 ASP A CA 1
ATOM 2915 C C . ASP A 1 366 ? -11.909 -9.872 7.907 1.00 77.31 366 ASP A C 1
ATOM 2917 O O . ASP A 1 366 ? -12.192 -9.205 6.910 1.00 77.31 366 ASP A O 1
ATOM 2921 N N . CYS A 1 367 ? -11.257 -11.025 7.813 1.00 68.50 367 CYS A N 1
ATOM 2922 C CA . CYS A 1 367 ? -11.139 -11.724 6.548 1.00 68.50 367 CYS A CA 1
ATOM 2923 C C . CYS A 1 367 ? -11.495 -13.187 6.730 1.00 68.50 367 CYS A C 1
ATOM 2925 O O . CYS A 1 367 ? -11.077 -13.856 7.679 1.00 68.50 367 CYS A O 1
ATOM 2927 N N . VAL A 1 368 ? -12.285 -13.642 5.770 1.00 60.06 368 VAL A N 1
ATOM 2928 C CA . VAL A 1 368 ? -12.816 -14.987 5.652 1.00 60.06 368 VAL A CA 1
ATOM 2929 C C . VAL A 1 368 ? -12.045 -15.615 4.508 1.00 60.06 368 VAL A C 1
ATOM 2931 O O . VAL A 1 368 ? -11.979 -15.033 3.424 1.00 60.06 368 VAL A O 1
ATOM 2934 N N . ILE A 1 369 ? -11.414 -16.758 4.752 1.00 53.38 369 ILE A N 1
ATOM 2935 C CA . ILE A 1 369 ? -10.884 -17.570 3.657 1.00 53.38 369 ILE A CA 1
ATOM 2936 C C . ILE A 1 369 ? -12.116 -18.195 2.983 1.00 53.38 369 ILE A C 1
ATOM 2938 O O . ILE A 1 369 ? -12.830 -18.929 3.672 1.00 53.38 369 ILE A O 1
ATOM 2942 N N . PRO A 1 370 ? -12.425 -17.850 1.720 1.00 44.50 370 PRO A N 1
ATOM 2943 C CA . PRO A 1 370 ? -13.582 -18.397 1.017 1.00 44.50 370 PRO A CA 1
ATOM 2944 C C . PRO A 1 370 ? -13.488 -19.910 0.791 1.00 44.50 370 PRO A C 1
ATOM 2946 O O . PRO A 1 370 ? -12.354 -20.443 0.716 1.00 44.50 370 PRO A O 1
#